Protein AF-A0A7C3XPQ5-F1 (afdb_monomer_lite)

Foldseek 3Di:
DQDLLVLLLVLLVVVLVLLLVVLVVDVVSQAEAEEEEFFDPSRLSNLLSNLVVQLDDDPSHHQEYEYAFFFADADPVCCSRGSVNSCVSVPPDPSGPHHYHYQYQPDYFKDFPVRVVVQCPDPSNVVSLVVVVRHQEYEKEKAFLPDPPQRLNVRCVVVVQVVQNVQLVVVQFGMDISSFTFHQAGTDDDRGRMGGDGSDDLVCQLVVVVVPHAYEYRAHAPNPPSHASQSVVNSQVRYPGHNHDHYRYDPVSVCCNVQPPVNDDPPPDPDPPDDDDDDDDDDDDDDDDDDDDDDDDDDDDDDDDDDDDDDDDDDDDDDDDDDDDDDDDDDDDDDDDDDDDDDDD

Sequence (345 aa):
TSSFDDVAARGADVLVRLVQRRVREQAKYREAVHIGFAGGHAMRKLAREFAQRLRTPLPDMPQKLVFHAMVAGFNVLEPGTNPNAFFVYFEDDPAMHVETSFVCLLAPPMVTAEALKELEEQEAIRDAFVLARDLDIIVTSAGEWSDEHNTLRQYMTLS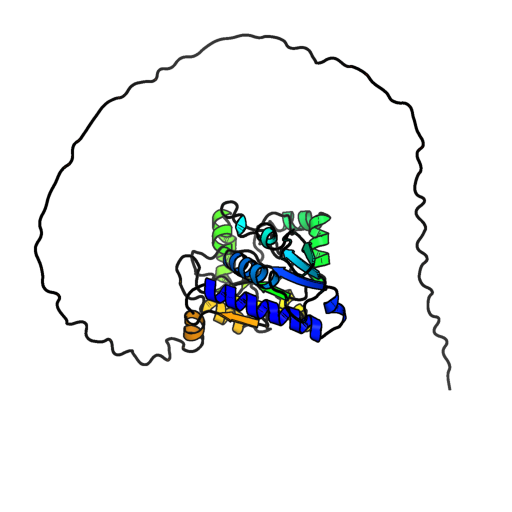RAEDDIAALDARNTVADMLWQPLGNTGPVEVETGTRALTLLKLREIPQRIREGVRVLMCLGPCLKCHRSKEAALRALLGQTEPIITDLVTDSVTARRYLYPLEHRPAAVMPDQTAAAPATVASSILTRPAAALGAAGAPDRAHGATSADAPPPQASGAQPAPGETVSPKKKPRQAPPRRSRKGGGG

Radius of gyration: 29.61 Å; chains: 1; bounding box: 60×87×97 Å

Structure (mmCIF, N/CA/C/O backbone):
data_AF-A0A7C3XPQ5-F1
#
_entry.id   AF-A0A7C3XPQ5-F1
#
loop_
_atom_site.group_PDB
_atom_site.id
_atom_site.type_symbol
_atom_site.label_atom_id
_atom_site.label_alt_id
_atom_site.label_comp_id
_atom_site.label_asym_id
_atom_site.label_entity_id
_atom_site.label_seq_id
_atom_site.pdbx_PDB_ins_code
_atom_site.Cartn_x
_atom_site.Cartn_y
_atom_site.Cartn_z
_atom_site.occupancy
_atom_site.B_iso_or_equiv
_atom_site.auth_seq_id
_atom_site.auth_comp_id
_atom_site.auth_asym_id
_atom_site.auth_atom_id
_atom_site.pdbx_PDB_model_num
ATOM 1 N N . THR A 1 1 ? -18.051 -11.817 -8.000 1.00 55.72 1 THR A N 1
ATOM 2 C CA . THR A 1 1 ? -17.663 -10.400 -8.098 1.00 55.72 1 THR A CA 1
ATOM 3 C C . THR A 1 1 ? -16.607 -10.279 -9.180 1.00 55.72 1 THR A C 1
ATOM 5 O O . THR A 1 1 ? -15.667 -11.077 -9.194 1.00 55.72 1 THR A O 1
ATOM 8 N N . SER A 1 2 ? -16.812 -9.388 -10.149 1.00 66.12 2 SER A N 1
ATOM 9 C CA . SER A 1 2 ? -15.905 -9.182 -11.298 1.00 66.12 2 SER A CA 1
ATOM 10 C C . SER A 1 2 ? -15.509 -7.716 -11.487 1.00 66.12 2 SER A C 1
ATOM 12 O O . SER A 1 2 ? -14.747 -7.407 -12.397 1.00 66.12 2 SER A O 1
ATOM 14 N N . SER A 1 3 ? -16.009 -6.813 -10.638 1.00 87.75 3 SER A N 1
ATOM 15 C CA . SER A 1 3 ? -15.605 -5.411 -10.620 1.00 87.75 3 SER A CA 1
ATOM 16 C C . SER A 1 3 ? -14.587 -5.174 -9.506 1.00 87.75 3 SER A C 1
ATOM 18 O O . SER A 1 3 ? -14.561 -5.876 -8.491 1.00 87.75 3 SER A O 1
ATOM 20 N N . PHE A 1 4 ? -13.747 -4.155 -9.673 1.00 90.00 4 PHE A N 1
ATOM 21 C CA . PHE A 1 4 ? -12.888 -3.718 -8.578 1.00 90.00 4 PHE A CA 1
ATOM 22 C C . PHE A 1 4 ? -13.697 -3.048 -7.456 1.00 90.00 4 PHE A C 1
ATOM 24 O O . PHE A 1 4 ? -13.268 -3.082 -6.311 1.00 90.00 4 PHE A O 1
ATOM 31 N N . ASP A 1 5 ? -14.862 -2.462 -7.746 1.00 94.12 5 ASP A N 1
ATOM 32 C CA . ASP A 1 5 ? -15.705 -1.850 -6.711 1.00 94.12 5 ASP A CA 1
ATOM 33 C C . ASP A 1 5 ? -16.149 -2.889 -5.671 1.00 94.12 5 ASP A C 1
ATOM 35 O O . ASP A 1 5 ? -16.070 -2.629 -4.472 1.00 94.12 5 ASP A O 1
ATOM 39 N N . ASP A 1 6 ? -16.461 -4.114 -6.106 1.00 94.94 6 ASP A N 1
ATOM 40 C CA . ASP A 1 6 ? -16.723 -5.229 -5.193 1.00 94.94 6 ASP A CA 1
ATOM 41 C C . ASP A 1 6 ? -15.490 -5.570 -4.338 1.00 94.94 6 ASP A C 1
ATOM 43 O O . ASP A 1 6 ? -15.603 -5.817 -3.136 1.00 94.94 6 ASP A O 1
ATOM 47 N N . VAL A 1 7 ? -14.300 -5.600 -4.952 1.00 97.56 7 VAL A N 1
ATOM 48 C CA . VAL A 1 7 ? -13.032 -5.872 -4.253 1.00 97.56 7 VAL A CA 1
ATOM 49 C C . VAL A 1 7 ? -12.739 -4.777 -3.229 1.00 97.56 7 VAL A C 1
ATOM 51 O O . VAL A 1 7 ? -12.347 -5.093 -2.111 1.00 97.56 7 VAL A O 1
ATOM 54 N N . ALA A 1 8 ? -12.974 -3.510 -3.569 1.00 98.19 8 ALA A N 1
ATOM 55 C CA . ALA A 1 8 ? -12.806 -2.373 -2.673 1.00 98.19 8 ALA A CA 1
ATOM 56 C C . ALA A 1 8 ? -13.773 -2.440 -1.484 1.00 98.19 8 ALA A C 1
ATOM 58 O O . ALA A 1 8 ? -13.337 -2.315 -0.341 1.00 98.19 8 ALA A O 1
ATOM 59 N N . ALA A 1 9 ? -15.057 -2.710 -1.735 1.00 98.31 9 ALA A N 1
ATOM 60 C CA . ALA A 1 9 ? -16.067 -2.854 -0.692 1.00 98.31 9 ALA A CA 1
ATOM 61 C C . ALA A 1 9 ? -15.728 -4.008 0.269 1.00 98.31 9 ALA A C 1
ATOM 63 O O . ALA A 1 9 ? -15.757 -3.841 1.488 1.00 98.31 9 ALA A O 1
ATOM 64 N N . ARG A 1 10 ? -15.329 -5.171 -0.265 1.00 98.44 10 ARG A N 1
ATOM 65 C CA . ARG A 1 10 ? -14.895 -6.317 0.554 1.00 98.44 10 ARG A CA 1
ATOM 66 C C . ARG A 1 10 ? -13.568 -6.072 1.265 1.00 98.44 10 ARG A C 1
ATOM 68 O O . ARG A 1 10 ? -13.408 -6.513 2.401 1.00 98.44 10 ARG A O 1
ATOM 75 N N . GLY A 1 11 ? -12.643 -5.356 0.632 1.00 98.69 11 GLY A N 1
ATOM 76 C CA . GLY A 1 11 ? -11.393 -4.899 1.235 1.00 98.69 11 GLY A CA 1
ATOM 77 C C . GLY A 1 11 ? -11.646 -4.007 2.443 1.00 98.69 11 GLY A C 1
ATOM 78 O O . GLY A 1 11 ? -11.063 -4.230 3.499 1.00 98.69 11 GLY A O 1
ATOM 79 N N . ALA A 1 12 ? -12.586 -3.069 2.330 1.00 98.75 12 ALA A N 1
ATOM 80 C CA . ALA A 1 12 ? -13.003 -2.222 3.437 1.00 98.75 12 ALA A CA 1
ATOM 81 C C . ALA A 1 12 ? -13.654 -3.027 4.580 1.00 98.75 12 ALA A C 1
ATOM 83 O O . ALA A 1 12 ? -13.329 -2.793 5.743 1.00 98.75 12 ALA A O 1
ATOM 84 N N . ASP A 1 13 ? -14.493 -4.026 4.274 1.00 98.69 13 ASP A N 1
ATOM 85 C CA . ASP A 1 13 ? -15.057 -4.929 5.294 1.00 98.69 13 ASP A CA 1
ATOM 86 C C . ASP A 1 13 ? -13.957 -5.722 6.029 1.00 98.69 13 ASP A C 1
ATOM 88 O O . ASP A 1 13 ? -14.017 -5.912 7.245 1.00 98.69 13 ASP A O 1
ATOM 92 N N . VAL A 1 14 ? -12.948 -6.216 5.298 1.00 98.81 14 VAL A N 1
ATOM 93 C CA . VAL A 1 14 ? -11.788 -6.899 5.894 1.00 98.81 14 VAL A CA 1
ATOM 94 C C . VAL A 1 14 ? -10.987 -5.932 6.758 1.00 98.81 14 VAL A C 1
ATOM 96 O O . VAL A 1 14 ? -10.626 -6.295 7.873 1.00 98.81 14 VAL A O 1
ATOM 99 N N . LEU A 1 15 ? -10.752 -4.706 6.290 1.00 98.88 15 LEU A N 1
ATOM 100 C CA . LEU A 1 15 ? -9.998 -3.700 7.032 1.00 98.88 15 LEU A CA 1
ATOM 101 C C . LEU A 1 15 ? -10.671 -3.348 8.364 1.00 98.88 15 LEU A C 1
ATOM 103 O O . LEU A 1 15 ? -9.995 -3.356 9.390 1.00 98.88 15 LEU A O 1
ATOM 107 N N . VAL A 1 16 ? -11.997 -3.154 8.382 1.00 98.75 16 VAL A N 1
ATOM 108 C CA . VAL A 1 16 ? -12.768 -2.989 9.631 1.00 98.75 16 VAL A CA 1
ATOM 109 C C . VAL A 1 16 ? -12.506 -4.159 10.581 1.00 98.75 16 VAL A C 1
ATOM 111 O O . VAL A 1 16 ? -12.152 -3.952 11.741 1.00 98.75 16 VAL A O 1
ATOM 114 N N . ARG A 1 17 ? -12.604 -5.402 10.091 1.00 98.62 17 ARG A N 1
ATOM 115 C CA . ARG A 1 17 ? -12.362 -6.587 10.928 1.00 98.62 17 ARG A CA 1
ATOM 116 C C . ARG A 1 17 ? -10.931 -6.659 11.452 1.00 98.62 17 ARG A C 1
ATOM 118 O O . ARG A 1 17 ? -10.743 -7.099 12.584 1.00 98.62 17 ARG A O 1
ATOM 125 N N . LEU A 1 18 ? -9.936 -6.258 10.660 1.00 98.69 18 LEU A N 1
ATOM 126 C CA . LEU A 1 18 ? -8.537 -6.225 11.091 1.00 98.69 18 LEU A CA 1
ATOM 127 C C . LEU A 1 18 ? -8.326 -5.193 12.200 1.00 98.69 18 LEU A C 1
ATOM 129 O O . LEU A 1 18 ? -7.715 -5.529 13.211 1.00 98.69 18 LEU A O 1
ATOM 133 N N . VAL A 1 19 ? -8.887 -3.989 12.059 1.00 98.62 19 VAL A N 1
ATOM 134 C CA . VAL A 1 19 ? -8.848 -2.949 13.101 1.00 98.62 19 VAL A CA 1
ATOM 135 C C . VAL A 1 19 ? -9.485 -3.459 14.393 1.00 98.62 19 VAL A C 1
ATOM 137 O O . VAL A 1 19 ? -8.837 -3.478 15.437 1.00 98.62 19 VAL A O 1
ATOM 140 N N . GLN A 1 20 ? -10.710 -3.978 14.320 1.00 98.38 20 GLN A N 1
ATOM 141 C CA . GLN A 1 20 ? -11.413 -4.511 15.490 1.00 98.38 20 GLN A CA 1
ATOM 142 C C . GLN A 1 20 ? -10.664 -5.678 16.141 1.00 98.38 20 GLN A C 1
ATOM 144 O O . GLN A 1 20 ? -10.626 -5.826 17.362 1.00 98.38 20 GLN A O 1
ATOM 149 N N . ARG A 1 21 ? -10.041 -6.531 15.322 1.00 97.62 21 ARG A N 1
ATOM 150 C CA . ARG A 1 21 ? -9.209 -7.629 15.811 1.00 97.62 21 ARG A CA 1
ATOM 151 C C . ARG A 1 21 ? -8.019 -7.103 16.614 1.00 97.62 21 ARG A C 1
ATOM 153 O O . ARG A 1 21 ? -7.772 -7.648 17.683 1.00 97.62 21 ARG A O 1
ATOM 160 N N . ARG A 1 22 ? -7.346 -6.034 16.172 1.00 97.19 22 ARG A N 1
ATOM 161 C CA . ARG A 1 22 ? -6.263 -5.404 16.950 1.00 97.19 22 ARG A CA 1
ATOM 162 C C . ARG A 1 22 ? -6.740 -4.931 18.312 1.00 97.19 22 ARG A C 1
ATOM 164 O O . ARG A 1 22 ? -6.149 -5.306 19.320 1.00 97.19 22 ARG A O 1
ATOM 171 N N . VAL A 1 23 ? -7.844 -4.190 18.343 1.00 97.38 23 VAL A N 1
ATOM 172 C CA . VAL A 1 23 ? -8.446 -3.665 19.579 1.00 97.38 23 VAL A CA 1
ATOM 173 C C . VAL A 1 23 ? -8.757 -4.782 20.583 1.00 97.38 23 VAL A C 1
ATOM 175 O O . VAL A 1 23 ? -8.559 -4.611 21.788 1.00 97.38 23 VAL A O 1
ATOM 178 N N . ARG A 1 24 ? -9.209 -5.945 20.096 1.00 96.62 24 ARG A N 1
ATOM 179 C CA . ARG A 1 24 ? -9.471 -7.128 20.932 1.00 96.62 24 ARG A CA 1
ATOM 180 C C . ARG A 1 24 ? -8.207 -7.869 21.371 1.00 96.62 24 ARG A C 1
ATOM 182 O O . ARG A 1 24 ? -8.205 -8.443 22.454 1.00 96.62 24 ARG A O 1
ATOM 189 N N . GLU A 1 25 ? -7.158 -7.884 20.552 1.00 94.50 25 GLU A N 1
ATOM 190 C CA . GLU A 1 25 ? -5.915 -8.613 20.834 1.00 94.50 25 GLU A CA 1
ATOM 191 C C . GLU A 1 25 ? -5.053 -7.929 21.902 1.00 94.50 25 GLU A C 1
ATOM 193 O O . GLU A 1 25 ? -4.458 -8.619 22.730 1.00 94.50 25 GLU A O 1
ATOM 198 N N . GLN A 1 26 ? -4.946 -6.595 21.894 1.00 93.06 26 GLN A N 1
ATOM 199 C CA . GLN A 1 26 ? -4.093 -5.870 22.845 1.00 93.06 26 GLN A CA 1
ATOM 200 C C . GLN A 1 26 ? -4.718 -4.543 23.277 1.00 93.06 26 GLN A C 1
ATOM 202 O O . GLN A 1 26 ? -5.170 -3.755 22.451 1.00 93.06 26 GLN A O 1
ATOM 207 N N . ALA A 1 27 ? -4.655 -4.247 24.579 1.00 91.31 27 ALA A N 1
ATOM 208 C CA . ALA A 1 27 ? -5.237 -3.033 25.154 1.00 91.31 27 ALA A CA 1
ATOM 209 C C . ALA A 1 27 ? -4.675 -1.735 24.549 1.00 91.31 27 ALA A C 1
ATOM 211 O O . ALA A 1 27 ? -5.433 -0.783 24.389 1.00 91.31 27 ALA A O 1
ATOM 212 N N . LYS A 1 28 ? -3.390 -1.716 24.153 1.00 93.94 28 LYS A N 1
ATOM 213 C CA . LYS A 1 28 ? -2.749 -0.549 23.516 1.00 93.94 28 LYS A CA 1
ATOM 214 C C . LYS A 1 28 ? -3.491 -0.080 22.258 1.00 93.94 28 LYS A C 1
ATOM 216 O O . LYS A 1 28 ? -3.539 1.108 21.974 1.00 93.94 28 LYS A O 1
ATOM 221 N N . TYR A 1 29 ? -4.133 -1.006 21.544 1.00 95.75 29 TYR A N 1
ATOM 222 C CA . TYR A 1 29 ? -4.863 -0.706 20.317 1.00 95.75 29 TYR A CA 1
ATOM 223 C C . TYR A 1 29 ? -6.220 -0.056 20.551 1.00 95.75 29 TYR A C 1
ATOM 225 O O . TYR A 1 29 ? -6.833 0.395 19.597 1.00 95.75 29 TYR A O 1
ATOM 233 N N . ARG A 1 30 ? -6.701 0.030 21.797 1.00 95.06 30 ARG A N 1
ATOM 234 C CA . ARG A 1 30 ? -7.899 0.821 22.119 1.00 95.06 30 ARG A CA 1
ATOM 235 C C . ARG A 1 30 ? -7.648 2.319 21.973 1.00 95.06 30 ARG A C 1
ATOM 237 O O . ARG A 1 30 ? -8.592 3.050 21.698 1.00 95.06 30 ARG A O 1
ATOM 244 N N . GLU A 1 31 ? -6.408 2.763 22.161 1.00 97.38 31 GLU A N 1
ATOM 245 C CA . GLU A 1 31 ? -6.037 4.173 22.030 1.00 97.38 31 GLU A CA 1
ATOM 246 C C . GLU A 1 31 ? -5.882 4.547 20.556 1.00 97.38 31 GLU A C 1
ATOM 248 O O . GLU A 1 31 ? -6.608 5.404 20.059 1.00 97.38 31 GLU A O 1
ATOM 253 N N . ALA A 1 32 ? -4.993 3.860 19.836 1.00 98.19 32 ALA A N 1
ATOM 254 C CA . ALA A 1 32 ? -4.740 4.137 18.430 1.00 98.19 32 ALA A CA 1
ATOM 255 C C . ALA A 1 32 ? -4.419 2.870 17.630 1.00 98.19 32 ALA A C 1
ATOM 257 O O . ALA A 1 32 ? -3.791 1.940 18.138 1.00 98.19 32 ALA A O 1
ATOM 258 N N . VAL A 1 33 ? -4.819 2.865 16.356 1.00 98.69 33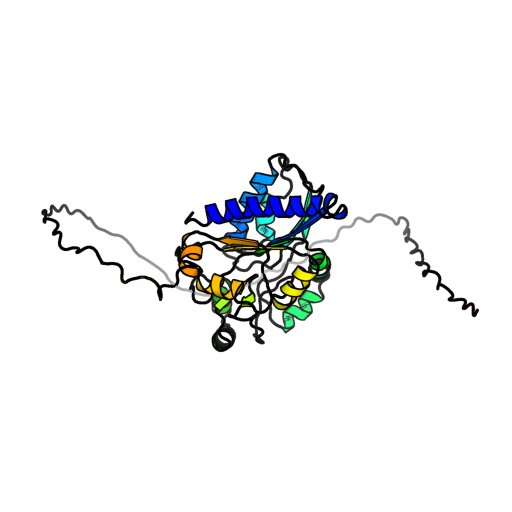 VAL A N 1
ATOM 259 C CA . VAL A 1 33 ? -4.364 1.894 15.348 1.00 98.69 33 VAL A CA 1
ATOM 260 C C . VAL A 1 33 ? -3.783 2.649 14.156 1.00 98.69 33 VAL A C 1
ATOM 262 O O . VAL A 1 33 ? -4.420 3.555 13.613 1.00 98.69 33 VAL A O 1
ATOM 265 N N . HIS A 1 34 ? -2.579 2.260 13.737 1.00 98.75 34 HIS A N 1
ATOM 266 C CA . HIS A 1 34 ? -1.843 2.911 12.654 1.00 98.75 34 HIS A CA 1
ATOM 267 C C . HIS A 1 34 ? -2.000 2.127 11.344 1.00 98.75 34 HIS A C 1
ATOM 269 O O . HIS A 1 34 ? -1.643 0.947 11.259 1.00 98.75 34 HIS A O 1
ATOM 275 N N . ILE A 1 35 ? -2.525 2.782 10.306 1.00 98.81 35 ILE A N 1
ATOM 276 C CA . ILE A 1 35 ? -2.858 2.173 9.015 1.00 98.81 35 ILE A CA 1
ATOM 277 C C . ILE A 1 35 ? -2.087 2.866 7.891 1.00 98.81 35 ILE A C 1
ATOM 279 O O . ILE A 1 35 ? -2.311 4.037 7.597 1.00 98.81 35 ILE A O 1
ATOM 283 N N . GLY A 1 36 ? -1.216 2.127 7.215 1.00 98.69 36 GLY A N 1
ATOM 284 C CA . GLY A 1 36 ? -0.494 2.594 6.038 1.00 98.69 36 GLY A CA 1
ATOM 285 C C . GLY A 1 36 ? -1.260 2.307 4.757 1.00 98.69 36 GLY A C 1
ATOM 286 O O . GLY A 1 36 ? -1.600 1.157 4.498 1.00 98.69 36 GLY A O 1
ATOM 287 N N . PHE A 1 37 ? -1.490 3.323 3.929 1.00 98.50 37 PHE A N 1
ATOM 288 C CA . PHE A 1 37 ? -2.102 3.181 2.609 1.00 98.50 37 PHE A CA 1
ATOM 289 C C . PHE A 1 37 ? -1.083 3.370 1.490 1.00 98.50 37 PHE A C 1
ATOM 291 O O . PHE A 1 37 ? -0.402 4.394 1.407 1.00 98.50 37 PHE A O 1
ATOM 298 N N . ALA A 1 38 ? -1.027 2.395 0.584 1.00 97.00 38 ALA A N 1
ATOM 299 C CA . ALA A 1 38 ? -0.379 2.563 -0.710 1.00 97.00 38 ALA A CA 1
ATOM 300 C C . ALA A 1 38 ? -1.158 3.544 -1.605 1.00 97.00 38 ALA A C 1
ATOM 302 O O . ALA A 1 38 ? -2.331 3.830 -1.371 1.00 97.00 38 ALA A O 1
ATOM 303 N N . GLY A 1 39 ? -0.516 4.030 -2.667 1.00 94.56 39 GLY A N 1
ATOM 304 C CA . GLY A 1 39 ? -1.163 4.848 -3.697 1.00 94.56 39 GLY A CA 1
ATOM 305 C C . GLY A 1 39 ? -1.885 4.021 -4.764 1.00 94.56 39 GLY A C 1
ATOM 306 O O . GLY A 1 39 ? -1.765 2.798 -4.822 1.00 94.56 39 GLY A O 1
ATOM 307 N N . GLY A 1 40 ? -2.598 4.710 -5.652 1.00 93.62 40 GLY A N 1
ATOM 308 C CA . GLY A 1 40 ? -3.247 4.137 -6.832 1.00 93.62 40 GLY A CA 1
ATOM 309 C C . GLY A 1 40 ? -4.776 4.161 -6.782 1.00 93.62 40 GLY A C 1
ATOM 310 O O . GLY A 1 40 ? -5.405 4.313 -5.733 1.00 93.62 40 GLY A O 1
ATOM 311 N N . HIS A 1 41 ? -5.398 3.975 -7.949 1.00 94.12 41 HIS A N 1
ATOM 312 C CA . HIS A 1 41 ? -6.861 3.977 -8.109 1.00 94.12 41 HIS A CA 1
ATOM 313 C C . HIS A 1 41 ? -7.563 2.922 -7.247 1.00 94.12 41 HIS A C 1
ATOM 315 O O . HIS A 1 41 ? -8.646 3.163 -6.712 1.00 94.12 41 HIS A O 1
ATOM 321 N N . ALA A 1 42 ? -6.921 1.763 -7.098 1.00 95.31 42 ALA A N 1
ATOM 322 C CA . ALA A 1 42 ? -7.374 0.666 -6.257 1.00 95.31 42 ALA A CA 1
ATOM 323 C C . ALA A 1 42 ? -7.514 1.095 -4.787 1.00 95.31 42 ALA A C 1
ATOM 325 O O . ALA A 1 42 ? -8.571 0.932 -4.174 1.00 95.31 42 ALA A O 1
ATOM 326 N N . MET A 1 43 ? -6.459 1.705 -4.249 1.00 96.81 43 MET A N 1
ATOM 327 C CA . MET A 1 43 ? -6.408 2.163 -2.863 1.00 96.81 43 MET A CA 1
ATOM 328 C C . MET A 1 43 ? -7.351 3.328 -2.611 1.00 96.81 43 MET A C 1
ATOM 330 O O . MET A 1 43 ? -8.055 3.314 -1.607 1.00 96.81 43 MET A O 1
ATOM 334 N N . ARG A 1 44 ? -7.480 4.261 -3.561 1.00 96.75 44 ARG A N 1
ATOM 335 C CA . ARG A 1 44 ? -8.472 5.343 -3.478 1.00 96.75 44 ARG A CA 1
ATOM 336 C C . ARG A 1 44 ? -9.899 4.810 -3.338 1.00 96.75 44 ARG A C 1
ATOM 338 O O . ARG A 1 44 ? -10.659 5.293 -2.501 1.00 96.75 44 ARG A O 1
ATOM 345 N N . LYS A 1 45 ? -10.283 3.824 -4.162 1.00 97.62 45 LYS A N 1
ATOM 346 C CA . LYS A 1 45 ? -11.617 3.202 -4.092 1.00 97.62 45 LYS A CA 1
ATOM 347 C C . LYS A 1 45 ? -11.832 2.517 -2.740 1.00 97.62 45 LYS A C 1
ATOM 349 O O . LYS A 1 45 ? -12.871 2.738 -2.129 1.00 97.62 45 LYS A O 1
ATOM 354 N N . LEU A 1 46 ? -10.850 1.754 -2.255 1.00 98.44 46 LEU A N 1
ATOM 355 C CA . LEU A 1 46 ? -10.933 1.095 -0.948 1.00 98.44 46 LEU A CA 1
ATOM 356 C C . LEU A 1 46 ? -11.025 2.104 0.201 1.00 98.44 46 LEU A C 1
ATOM 358 O O . LEU A 1 46 ? -11.882 1.949 1.063 1.00 98.44 46 LEU A O 1
ATOM 362 N N . ALA A 1 47 ? -10.193 3.148 0.202 1.00 98.44 47 ALA A N 1
ATOM 363 C CA . ALA A 1 47 ? -10.210 4.194 1.223 1.00 98.44 47 ALA A CA 1
ATOM 364 C C . ALA A 1 47 ? -11.584 4.872 1.308 1.00 98.44 47 ALA A C 1
ATOM 366 O O . ALA A 1 47 ? -12.116 5.051 2.400 1.00 98.44 47 ALA A O 1
ATOM 367 N N . ARG A 1 48 ? -12.208 5.159 0.159 1.00 98.19 48 ARG A N 1
ATOM 368 C CA . ARG A 1 48 ? -13.569 5.707 0.099 1.00 98.19 48 ARG A CA 1
ATOM 369 C C . ARG A 1 48 ? -14.609 4.763 0.707 1.00 98.19 48 ARG A C 1
ATOM 371 O O . ARG A 1 48 ? -15.449 5.204 1.485 1.00 98.19 48 ARG A O 1
ATOM 378 N N . GLU A 1 49 ? -14.556 3.478 0.360 1.00 98.56 49 GLU A N 1
ATOM 379 C CA . GLU A 1 49 ? -15.448 2.457 0.928 1.00 98.56 49 GLU A CA 1
ATOM 380 C C . GLU A 1 49 ? -15.241 2.306 2.442 1.00 98.56 49 GLU A C 1
ATOM 382 O O . GLU A 1 49 ? -16.204 2.173 3.199 1.00 98.56 49 GLU A O 1
ATOM 387 N N . PHE A 1 50 ? -13.991 2.365 2.901 1.00 98.69 50 PHE A N 1
ATOM 388 C CA . PHE A 1 50 ? -13.654 2.297 4.316 1.00 98.69 50 PHE A CA 1
ATOM 389 C C . PHE A 1 50 ? -14.179 3.514 5.081 1.00 98.69 50 PHE A C 1
ATOM 391 O O . PHE A 1 50 ? -14.865 3.336 6.084 1.00 98.69 50 PHE A O 1
ATOM 398 N N . ALA A 1 51 ? -13.978 4.727 4.560 1.00 98.31 51 ALA A N 1
ATOM 399 C CA . ALA A 1 51 ? -14.537 5.951 5.130 1.00 98.31 51 ALA A CA 1
ATOM 400 C C . ALA A 1 51 ? -16.065 5.874 5.283 1.00 98.31 51 ALA A C 1
ATOM 402 O O . ALA A 1 51 ? -16.599 6.227 6.329 1.00 98.31 51 ALA A O 1
ATOM 403 N N . GLN A 1 52 ? -16.781 5.337 4.286 1.00 97.81 52 GLN A N 1
ATOM 404 C CA . GLN A 1 52 ? -18.234 5.141 4.386 1.00 97.81 52 GLN A CA 1
ATOM 405 C C . GLN A 1 52 ? -18.637 4.231 5.553 1.00 97.81 52 GLN A C 1
ATOM 407 O O . GLN A 1 52 ? -19.638 4.502 6.211 1.00 97.81 52 GLN A O 1
ATOM 412 N N . ARG A 1 53 ? -17.862 3.179 5.842 1.00 97.81 53 ARG A N 1
ATOM 413 C CA . ARG A 1 53 ? -18.135 2.274 6.972 1.00 97.81 53 ARG A CA 1
ATOM 414 C C . ARG A 1 53 ? -17.866 2.942 8.317 1.00 97.81 53 ARG A C 1
ATOM 416 O O . ARG A 1 53 ? -18.624 2.712 9.251 1.00 97.81 53 ARG A O 1
ATOM 423 N N . LEU A 1 54 ? -16.849 3.802 8.399 1.00 97.56 54 LEU A N 1
ATOM 424 C CA . LEU A 1 54 ? -16.517 4.560 9.614 1.00 97.56 54 LEU A CA 1
ATOM 425 C C . LEU A 1 54 ? -17.570 5.617 9.997 1.00 97.56 54 LEU A C 1
ATOM 427 O O . LEU A 1 54 ? -17.603 6.047 11.149 1.00 97.56 54 LEU A O 1
ATOM 431 N N . ARG A 1 55 ? -18.450 6.006 9.063 1.00 97.00 55 ARG A N 1
ATOM 432 C CA . ARG A 1 55 ? -19.603 6.890 9.333 1.00 97.00 55 ARG A CA 1
ATOM 433 C C . ARG A 1 55 ? -20.766 6.203 10.043 1.00 97.00 55 ARG A C 1
ATOM 435 O O . ARG A 1 55 ? -21.749 6.843 10.389 1.00 97.00 55 ARG A O 1
ATOM 442 N N . THR A 1 56 ? -20.705 4.884 10.191 1.00 95.56 56 THR A N 1
ATOM 443 C CA . THR A 1 56 ? -21.680 4.125 10.975 1.00 95.56 56 THR A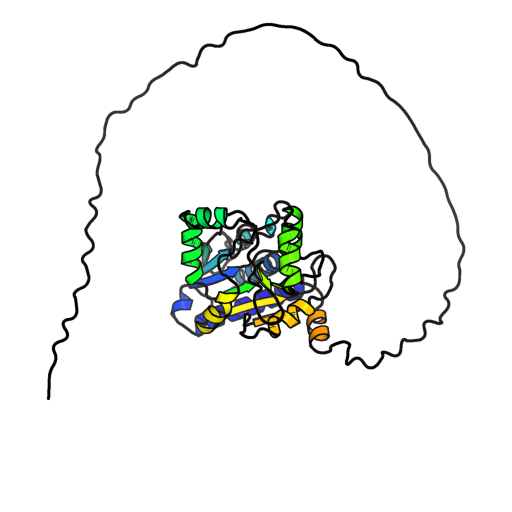 CA 1
ATOM 444 C C . THR A 1 56 ? -21.022 3.724 12.293 1.00 95.56 56 THR A C 1
ATOM 446 O O . THR A 1 56 ? -19.846 3.357 12.276 1.00 95.56 56 THR A O 1
ATOM 449 N N . PRO A 1 57 ? -21.729 3.753 13.436 1.00 94.94 57 PRO A N 1
ATOM 450 C CA . PRO A 1 57 ? -21.183 3.239 14.684 1.00 94.94 57 PRO A CA 1
ATOM 451 C C . PRO A 1 57 ? -20.779 1.768 14.535 1.00 94.94 57 PRO A C 1
ATOM 453 O O . PRO A 1 57 ? -21.603 0.914 14.203 1.00 94.94 57 PRO A O 1
ATOM 456 N N . LEU A 1 58 ? -19.504 1.473 14.784 1.00 96.06 58 LEU A N 1
ATOM 457 C CA . LEU A 1 58 ? -18.940 0.127 14.720 1.00 96.06 58 LEU A CA 1
ATOM 458 C C . LEU A 1 58 ? -18.455 -0.291 16.116 1.00 96.06 58 LEU A C 1
ATOM 460 O O . LEU A 1 58 ? -17.841 0.519 16.813 1.00 96.06 58 LEU A O 1
ATOM 464 N N . PRO A 1 59 ? -18.694 -1.544 16.541 1.00 96.38 59 PRO A N 1
ATOM 465 C CA . PRO A 1 59 ? -18.164 -2.042 17.805 1.00 96.38 59 PRO A CA 1
ATOM 466 C C . PRO A 1 59 ? -16.642 -2.203 17.729 1.00 96.38 59 PRO A C 1
ATOM 468 O O . PRO A 1 59 ? -16.081 -2.330 16.640 1.00 96.38 59 PRO A O 1
ATOM 471 N N . ASP A 1 60 ? -15.990 -2.268 18.892 1.00 95.94 60 ASP A N 1
ATOM 472 C CA . ASP A 1 60 ? -14.557 -2.563 19.035 1.00 95.94 60 ASP A CA 1
ATOM 473 C C . ASP A 1 60 ? -13.636 -1.681 18.173 1.00 95.94 60 ASP A C 1
ATOM 475 O O . ASP A 1 60 ? -12.625 -2.153 17.653 1.00 95.94 60 ASP A O 1
ATOM 479 N N . MET A 1 61 ? -13.984 -0.406 17.995 1.00 97.88 61 MET A N 1
ATOM 480 C CA . MET A 1 61 ? -13.129 0.562 17.307 1.00 97.88 61 MET A CA 1
ATOM 481 C C . MET A 1 61 ? -12.166 1.245 18.290 1.00 97.88 61 MET A C 1
ATOM 483 O O . MET A 1 61 ? -12.510 1.413 19.463 1.00 97.88 61 MET A O 1
ATOM 487 N N . PRO A 1 62 ? -10.958 1.631 17.841 1.00 97.88 62 PRO A N 1
ATOM 488 C CA . PRO A 1 62 ? -10.058 2.450 18.643 1.00 97.88 62 PRO A CA 1
ATOM 489 C C . PRO A 1 62 ? -10.635 3.854 18.838 1.00 97.88 62 PRO A C 1
ATOM 491 O O . PRO A 1 62 ? -11.521 4.274 18.097 1.00 97.88 62 PRO A O 1
ATOM 494 N N . GLN A 1 63 ? -10.085 4.606 19.791 1.00 97.12 63 GLN A N 1
ATOM 495 C CA . GLN A 1 63 ? -10.370 6.039 19.910 1.00 97.12 63 GLN A CA 1
ATOM 496 C C . GLN A 1 63 ? -9.853 6.805 18.686 1.00 97.12 63 GLN A C 1
ATOM 498 O O . GLN A 1 63 ? -10.521 7.728 18.222 1.00 97.12 63 GLN A O 1
ATOM 503 N N . LYS A 1 64 ? -8.700 6.384 18.144 1.00 98.19 64 LYS A N 1
ATOM 504 C CA . LYS A 1 64 ? -8.019 7.037 17.025 1.00 98.19 64 LYS A CA 1
ATOM 505 C C . LYS A 1 64 ? -7.574 6.072 15.926 1.00 98.19 64 LYS A C 1
ATOM 507 O O . LYS A 1 64 ? -7.023 5.003 16.193 1.00 98.19 64 LYS A O 1
ATOM 512 N N . LEU A 1 65 ? -7.730 6.492 14.675 1.00 98.56 65 LEU A N 1
ATOM 513 C CA . LEU A 1 65 ? -7.065 5.911 13.511 1.00 98.56 65 LEU A CA 1
ATOM 514 C C . LEU A 1 65 ? -6.011 6.882 12.982 1.00 98.56 65 LEU A C 1
ATOM 516 O O . LEU A 1 65 ? -6.311 8.037 12.690 1.00 98.56 65 LEU A O 1
ATOM 520 N N . VAL A 1 66 ? -4.774 6.406 12.838 1.00 98.62 66 VAL A N 1
ATOM 521 C CA . VAL A 1 66 ? -3.678 7.193 12.259 1.00 98.62 66 VAL A CA 1
ATOM 522 C C . VAL A 1 66 ? -3.372 6.663 10.864 1.00 98.62 66 VAL A C 1
ATOM 524 O O . VAL A 1 66 ? -2.956 5.515 10.722 1.00 98.62 66 VAL A O 1
ATOM 527 N N . PHE A 1 67 ? -3.565 7.479 9.832 1.00 98.62 67 PHE A N 1
ATOM 528 C CA . PHE A 1 67 ? -3.369 7.095 8.436 1.00 98.62 67 PHE A CA 1
ATOM 529 C C . PHE A 1 67 ? -2.011 7.559 7.909 1.00 98.62 67 PHE A C 1
ATOM 531 O O . PHE A 1 67 ? -1.687 8.740 7.974 1.00 98.62 67 PHE A O 1
ATOM 538 N N . HIS A 1 68 ? -1.222 6.635 7.358 1.00 98.56 68 HIS A N 1
ATOM 539 C CA . HIS A 1 68 ? 0.123 6.904 6.843 1.00 98.56 68 HIS A CA 1
ATOM 540 C C . HIS A 1 68 ? 0.146 6.784 5.322 1.00 98.56 68 HIS A C 1
ATOM 542 O O . HIS A 1 68 ? -0.261 5.760 4.764 1.00 98.56 68 HIS A O 1
ATOM 548 N N . ALA A 1 69 ? 0.641 7.811 4.638 1.00 97.81 69 ALA A N 1
ATOM 549 C CA . ALA A 1 69 ? 0.869 7.772 3.200 1.00 97.81 69 ALA A CA 1
ATOM 550 C C . ALA A 1 69 ? 2.136 6.957 2.899 1.00 97.81 69 ALA A C 1
ATOM 552 O O . ALA A 1 69 ? 3.249 7.460 3.012 1.00 97.81 69 ALA A O 1
ATOM 553 N N . MET A 1 70 ? 1.982 5.691 2.501 1.00 97.56 70 MET A N 1
ATOM 554 C CA . MET A 1 70 ? 3.123 4.776 2.327 1.00 97.56 70 MET A CA 1
ATOM 555 C C . MET A 1 70 ? 4.004 5.109 1.127 1.00 97.56 70 MET A C 1
ATOM 557 O O . MET A 1 70 ? 5.132 4.625 1.055 1.00 97.56 70 MET A O 1
ATOM 561 N N . VAL A 1 71 ? 3.480 5.881 0.175 1.00 94.69 71 VAL A N 1
ATOM 562 C CA . VAL A 1 71 ? 4.165 6.261 -1.061 1.00 94.69 71 VAL A CA 1
ATOM 563 C C . VAL A 1 71 ? 3.908 7.730 -1.374 1.00 94.69 71 VAL A C 1
ATOM 565 O O . VAL A 1 71 ? 2.798 8.230 -1.164 1.00 94.69 71 VAL A O 1
ATOM 568 N N . ALA A 1 72 ? 4.913 8.400 -1.927 1.00 86.31 72 ALA A N 1
ATOM 569 C CA . ALA A 1 72 ? 4.735 9.693 -2.568 1.00 86.31 72 ALA A CA 1
ATOM 570 C C . ALA A 1 72 ? 3.990 9.476 -3.904 1.00 86.31 72 ALA A C 1
ATOM 572 O O . ALA A 1 72 ? 4.419 8.681 -4.731 1.00 86.31 72 ALA A O 1
ATOM 573 N N . GLY A 1 73 ? 2.810 10.074 -4.101 1.00 76.25 73 GLY A N 1
ATOM 574 C CA . GLY A 1 73 ? 1.957 9.788 -5.269 1.00 76.25 73 GLY A CA 1
ATOM 575 C C . GLY A 1 73 ? 2.549 10.223 -6.621 1.00 76.25 73 GLY A C 1
ATOM 576 O O . GLY A 1 73 ? 3.209 11.251 -6.700 1.00 76.25 73 GLY A O 1
ATOM 577 N N . PHE A 1 74 ? 2.270 9.458 -7.687 1.00 72.50 74 PHE A N 1
ATOM 578 C CA . PHE A 1 74 ? 3.023 9.480 -8.957 1.00 72.50 74 PHE A CA 1
ATOM 579 C C . PHE A 1 74 ? 2.445 10.354 -10.063 1.00 72.50 74 PHE A C 1
ATOM 581 O O . PHE A 1 74 ? 3.165 11.114 -10.705 1.00 72.50 74 PHE A O 1
ATOM 588 N N . ASN A 1 75 ? 1.151 10.230 -10.342 1.00 78.94 75 ASN A N 1
ATOM 589 C CA . ASN A 1 75 ? 0.583 10.822 -11.544 1.00 78.94 75 ASN A CA 1
ATOM 590 C C . ASN A 1 75 ? 0.085 12.246 -11.269 1.00 78.94 75 ASN A C 1
ATOM 592 O O . ASN A 1 75 ? -0.970 12.426 -10.662 1.00 78.94 75 ASN A O 1
ATOM 596 N N . VAL A 1 76 ? 0.811 13.250 -11.769 1.00 80.06 76 VAL A N 1
ATOM 597 C CA . VAL A 1 76 ? 0.418 14.668 -11.668 1.00 80.06 76 VAL A CA 1
ATOM 598 C C . VAL A 1 76 ? -0.912 14.971 -12.368 1.00 80.06 76 VAL A C 1
ATOM 600 O O . VAL A 1 76 ? -1.598 15.914 -11.986 1.00 80.06 76 VAL A O 1
ATOM 603 N N . LEU A 1 77 ? -1.309 14.154 -13.351 1.00 85.44 77 LEU A N 1
ATOM 604 C CA . LEU A 1 77 ? -2.603 14.256 -14.033 1.00 85.44 77 LEU A CA 1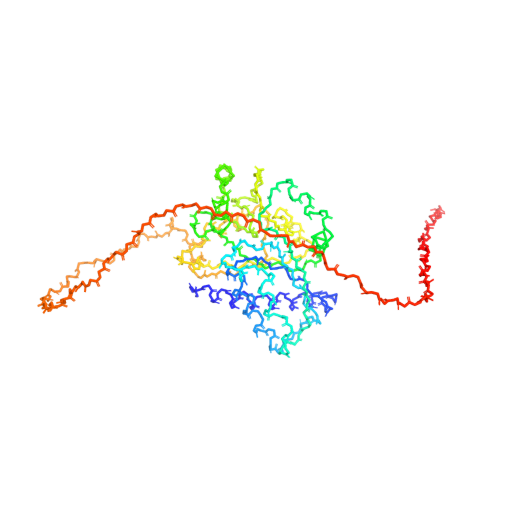
ATOM 605 C C . LEU A 1 77 ? -3.724 13.510 -13.292 1.00 85.44 77 LEU A C 1
ATOM 607 O O . LEU A 1 77 ? -4.900 13.742 -13.555 1.00 85.44 77 LEU A O 1
ATOM 611 N N . GLU A 1 78 ? -3.383 12.627 -12.351 1.00 86.19 78 GLU A N 1
ATOM 612 C CA . GLU A 1 78 ? -4.340 11.898 -11.513 1.00 86.19 78 GLU A CA 1
ATOM 613 C C . GLU A 1 78 ? -3.977 12.035 -10.021 1.00 86.19 78 GLU A C 1
ATOM 615 O O . GLU A 1 78 ? -3.770 11.025 -9.333 1.00 86.19 78 GLU A O 1
ATOM 620 N N . PRO A 1 79 ? -3.929 13.269 -9.478 1.00 88.56 79 PRO A N 1
ATOM 621 C CA . PRO A 1 79 ? -3.431 13.539 -8.126 1.00 88.56 79 PRO A CA 1
ATOM 622 C C . PRO A 1 79 ? -4.237 12.815 -7.044 1.00 88.56 79 PRO A C 1
ATOM 624 O O . PRO A 1 79 ? -3.699 12.453 -6.004 1.00 88.56 79 PRO A O 1
ATOM 627 N N . GLY A 1 80 ? -5.508 12.502 -7.316 1.00 91.19 80 GLY A N 1
ATOM 628 C CA . GLY A 1 80 ? -6.353 11.722 -6.413 1.00 91.19 80 GLY A CA 1
ATOM 629 C C . GLY A 1 80 ? -5.883 10.280 -6.183 1.00 91.19 80 GLY A C 1
ATOM 630 O O . GLY A 1 80 ? -6.481 9.592 -5.368 1.00 91.19 80 GLY A O 1
ATOM 631 N N . THR A 1 81 ? -4.867 9.788 -6.898 1.00 91.56 81 THR A N 1
ATOM 632 C CA . THR A 1 81 ? -4.246 8.476 -6.633 1.00 91.56 81 THR A CA 1
ATOM 633 C C . THR A 1 81 ? -3.159 8.534 -5.554 1.00 91.56 81 THR A C 1
ATOM 635 O O . THR A 1 81 ? -2.700 7.486 -5.100 1.00 91.56 81 THR A O 1
ATOM 638 N N . ASN A 1 82 ? -2.760 9.733 -5.124 1.00 94.06 82 ASN A N 1
ATOM 639 C CA . ASN A 1 82 ? -1.848 9.955 -4.007 1.00 94.06 82 ASN A CA 1
ATOM 640 C C . ASN A 1 82 ? -2.579 9.705 -2.671 1.00 94.06 82 ASN A C 1
ATOM 642 O O . ASN A 1 82 ? -3.652 10.286 -2.482 1.00 94.06 82 ASN A O 1
ATOM 646 N N . PRO A 1 83 ? -2.025 8.911 -1.731 1.00 95.69 83 PRO A N 1
ATOM 647 C CA . PRO A 1 83 ? -2.627 8.726 -0.409 1.00 95.69 83 PRO A CA 1
ATOM 648 C C . PRO A 1 83 ? -2.926 10.030 0.318 1.00 95.69 83 PRO A C 1
ATOM 650 O O . PRO A 1 83 ? -4.030 10.198 0.828 1.00 95.69 83 PRO A O 1
ATOM 653 N N . ASN A 1 84 ? -2.005 10.994 0.244 1.00 95.00 84 ASN A N 1
ATOM 654 C CA . ASN A 1 84 ? -2.194 12.314 0.840 1.00 95.00 84 ASN A CA 1
ATOM 655 C C . ASN A 1 84 ? -3.454 13.019 0.298 1.00 95.00 84 ASN A C 1
ATOM 657 O O . ASN A 1 84 ? -4.106 13.754 1.026 1.00 95.00 84 ASN A O 1
ATOM 661 N N . ALA A 1 85 ? -3.830 12.782 -0.965 1.00 94.44 85 ALA A N 1
ATOM 662 C CA . ALA A 1 85 ? -5.000 13.412 -1.573 1.00 94.44 85 ALA A CA 1
ATOM 663 C C . ALA A 1 85 ? -6.318 12.740 -1.165 1.00 94.44 85 ALA A C 1
ATOM 665 O O . ALA A 1 85 ? -7.320 13.423 -0.978 1.00 94.44 85 ALA A O 1
ATOM 666 N N . PHE A 1 86 ? -6.353 11.409 -1.044 1.00 94.94 86 PHE A N 1
ATOM 667 C CA . PHE A 1 86 ? -7.585 10.705 -0.672 1.00 94.94 86 PHE A CA 1
ATOM 668 C C . PHE A 1 86 ? -7.785 10.553 0.841 1.00 94.94 86 PHE A C 1
ATOM 670 O O . PHE A 1 86 ? -8.822 10.046 1.265 1.00 94.94 86 PHE A O 1
ATOM 677 N N . PHE A 1 87 ? -6.848 11.034 1.662 1.00 96.06 87 PHE A N 1
ATOM 678 C CA . PHE A 1 87 ? -7.060 11.182 3.104 1.00 96.06 87 PHE A CA 1
ATOM 679 C C . PHE A 1 87 ? -8.129 12.215 3.466 1.00 96.06 87 PHE A C 1
ATOM 681 O O . PHE A 1 87 ? -8.744 12.085 4.519 1.00 96.06 87 PHE A O 1
ATOM 688 N N . VAL A 1 88 ? -8.485 13.103 2.532 1.00 95.94 88 VAL A N 1
ATOM 689 C CA . VAL A 1 88 ? -9.660 13.984 2.641 1.00 95.94 88 VAL A CA 1
ATOM 690 C C . VAL A 1 88 ? -10.972 13.221 2.878 1.00 95.94 88 VAL A C 1
ATOM 692 O O . VAL A 1 88 ? -11.945 13.789 3.351 1.00 95.94 88 VAL A O 1
ATOM 695 N N . TYR A 1 89 ? -11.039 11.918 2.566 1.00 96.88 89 TYR A N 1
ATOM 696 C CA . TYR A 1 89 ? -12.215 11.106 2.898 1.00 96.88 89 TYR A CA 1
ATOM 697 C C . TYR A 1 89 ? -12.395 10.872 4.403 1.00 96.88 89 TYR A C 1
ATOM 699 O O . TYR A 1 89 ? -13.477 10.435 4.795 1.00 96.88 89 TYR A O 1
ATOM 707 N N . PHE A 1 90 ? -11.350 11.103 5.202 1.00 96.44 90 PHE A N 1
ATOM 708 C CA . PHE A 1 90 ? -11.319 10.893 6.648 1.00 96.44 90 PHE A CA 1
ATOM 709 C C . PHE A 1 90 ? -11.197 12.195 7.447 1.00 96.44 90 PHE A C 1
ATOM 711 O O . PHE A 1 90 ? -11.490 12.196 8.634 1.00 96.44 90 PHE A O 1
ATOM 718 N N . GLU A 1 91 ? -10.745 13.280 6.822 1.00 93.44 91 GLU A N 1
ATOM 719 C CA . GLU A 1 91 ? -10.476 14.554 7.489 1.00 93.44 91 GLU A CA 1
ATOM 720 C C . GLU A 1 91 ? -11.766 15.339 7.760 1.00 93.44 91 GLU A C 1
ATOM 722 O O . GLU A 1 91 ? -12.601 15.488 6.868 1.00 93.44 91 GLU A O 1
ATOM 727 N N . ASP A 1 92 ? -11.910 15.833 8.995 1.00 86.94 92 ASP A N 1
ATOM 728 C CA . ASP A 1 92 ? -12.982 16.730 9.451 1.00 86.94 92 ASP A CA 1
ATOM 729 C C . ASP A 1 92 ? -14.415 16.297 9.085 1.00 86.94 92 ASP A C 1
ATOM 731 O O . ASP A 1 92 ? -15.316 17.124 8.941 1.00 86.94 92 ASP A O 1
ATOM 735 N N . ASP A 1 93 ? -14.657 14.990 8.953 1.00 90.88 93 ASP A N 1
ATOM 736 C CA . ASP A 1 93 ? -15.984 14.456 8.663 1.00 90.88 93 ASP A CA 1
ATOM 737 C C . ASP A 1 93 ? -16.788 14.304 9.971 1.00 90.88 93 ASP A C 1
ATOM 739 O O . ASP A 1 93 ? -16.528 13.379 10.749 1.00 90.88 93 ASP A O 1
ATOM 743 N N . PRO A 1 94 ? -17.797 15.160 10.233 1.00 91.06 94 PRO A N 1
ATOM 744 C CA . PRO A 1 94 ? -18.558 15.130 11.482 1.00 91.06 94 PRO A CA 1
ATOM 745 C C . PRO A 1 94 ? -19.405 13.861 11.641 1.00 91.06 94 PRO A C 1
ATOM 747 O O . PRO A 1 94 ? -19.921 13.607 12.728 1.00 91.06 94 PRO A O 1
ATOM 750 N N . ALA A 1 95 ? -19.580 13.072 10.575 1.00 93.88 95 ALA A N 1
ATOM 751 C CA . ALA A 1 95 ? -20.249 11.782 10.649 1.00 93.88 95 ALA A CA 1
ATOM 752 C C . ALA A 1 95 ? -19.314 10.652 11.114 1.00 93.88 95 ALA A C 1
ATOM 754 O O . ALA A 1 95 ? -19.792 9.544 11.347 1.00 93.88 95 ALA A O 1
ATOM 755 N N . MET A 1 96 ? -17.999 10.877 11.240 1.00 94.56 96 MET A N 1
ATOM 756 C CA . MET A 1 96 ? -17.081 9.844 11.720 1.00 94.56 96 MET A CA 1
ATOM 757 C C . MET A 1 96 ? -17.179 9.633 13.227 1.00 94.56 96 MET A C 1
ATOM 759 O O . MET A 1 96 ? -17.144 10.562 14.028 1.00 94.56 96 MET A O 1
ATOM 763 N N . HIS A 1 97 ? -17.247 8.360 13.614 1.00 93.75 97 HIS A N 1
ATOM 764 C CA . HIS A 1 97 ? -17.333 7.935 15.013 1.00 93.75 97 HIS A CA 1
ATOM 765 C C . HIS A 1 97 ? -15.971 7.579 15.632 1.00 93.75 97 HIS A C 1
ATOM 767 O O . HIS A 1 97 ? -15.918 6.945 16.684 1.00 93.75 97 HIS A O 1
ATOM 773 N N . VAL A 1 98 ? -14.873 7.948 14.971 1.00 95.81 98 VAL A N 1
ATOM 774 C CA . VAL A 1 98 ? -13.496 7.697 15.409 1.00 95.81 98 VAL A CA 1
ATOM 775 C C . VAL A 1 98 ? -12.641 8.920 15.098 1.00 95.81 98 VAL A C 1
ATOM 777 O O . VAL A 1 98 ? -12.824 9.538 14.051 1.00 95.81 98 VAL A O 1
ATOM 780 N N . GLU A 1 99 ? -11.720 9.278 15.993 1.00 96.69 99 GLU A N 1
ATOM 781 C CA . GLU A 1 99 ? -10.772 10.361 15.728 1.00 96.69 99 GLU A CA 1
ATOM 782 C C . GLU A 1 99 ? -9.795 9.931 14.629 1.00 96.69 99 GLU A C 1
ATOM 784 O O . GLU A 1 99 ? -9.351 8.780 14.583 1.00 96.69 99 GLU A O 1
ATOM 789 N N . THR A 1 100 ? -9.420 10.854 13.751 1.00 97.56 100 THR A N 1
ATOM 790 C CA . THR A 1 100 ? -8.475 10.584 12.666 1.00 97.56 100 THR A CA 1
ATOM 791 C C . THR A 1 100 ? -7.245 11.472 12.781 1.00 97.56 100 THR A C 1
ATOM 793 O O . THR A 1 100 ? -7.322 12.631 13.178 1.00 97.56 100 THR A O 1
ATOM 796 N N . SER A 1 101 ? -6.078 10.939 12.435 1.00 97.62 101 SER A N 1
ATOM 797 C CA . SER A 1 101 ? -4.830 11.701 12.323 1.00 97.62 101 SER A CA 1
ATOM 798 C C . SER A 1 101 ? -4.016 11.196 11.136 1.00 97.62 101 SER A C 1
ATOM 800 O O . SER A 1 101 ? -4.234 10.078 10.668 1.00 97.62 101 SER A O 1
ATOM 802 N N . PHE A 1 102 ? -3.074 12.002 10.646 1.00 97.69 102 PHE A N 1
ATOM 803 C CA . PHE A 1 102 ? -2.410 11.746 9.368 1.00 97.69 102 PHE A CA 1
ATOM 804 C C . PHE A 1 102 ? -0.892 11.874 9.472 1.00 97.69 102 PHE A C 1
ATOM 806 O O . PHE A 1 102 ? -0.373 12.785 10.112 1.00 97.69 102 PHE A O 1
ATOM 813 N N . VAL A 1 103 ? -0.190 10.963 8.803 1.00 97.62 103 VAL A N 1
ATOM 814 C CA . VAL A 1 103 ? 1.252 11.016 8.554 1.00 97.62 103 VAL A CA 1
ATOM 815 C C . VAL A 1 103 ? 1.447 11.063 7.046 1.00 97.62 103 VAL A C 1
ATOM 817 O O . VAL A 1 103 ? 1.235 10.076 6.336 1.00 97.62 103 VAL A O 1
ATOM 820 N N . CYS A 1 104 ? 1.810 12.241 6.556 1.00 96.06 104 CYS A N 1
ATOM 821 C CA . CYS A 1 104 ? 1.950 12.511 5.133 1.00 96.06 104 CYS A CA 1
ATOM 822 C C . CYS A 1 104 ? 3.389 12.272 4.667 1.00 96.06 104 CYS A C 1
ATOM 824 O O . CYS A 1 104 ? 4.340 12.660 5.340 1.00 96.06 104 CYS A O 1
ATOM 826 N N . LEU A 1 105 ? 3.548 11.692 3.477 1.00 95.44 105 LEU A N 1
ATOM 827 C CA . LEU A 1 105 ? 4.833 11.605 2.784 1.00 95.44 105 LEU A CA 1
ATOM 828 C C . LEU A 1 105 ? 4.837 12.650 1.665 1.00 95.44 105 LEU A C 1
ATOM 830 O O . LEU A 1 105 ? 4.324 12.411 0.568 1.00 95.44 105 LEU A O 1
ATOM 834 N N . LEU A 1 106 ? 5.350 13.837 1.991 1.00 92.50 106 LEU A N 1
ATOM 835 C CA . LEU A 1 106 ? 5.354 15.018 1.126 1.00 92.50 106 LEU A CA 1
ATOM 836 C C . LEU A 1 106 ? 6.670 15.108 0.355 1.00 92.50 106 LEU A C 1
ATOM 838 O O . LEU A 1 106 ? 7.582 15.837 0.732 1.00 92.50 106 LEU A O 1
ATOM 842 N N . ALA A 1 107 ? 6.772 14.333 -0.715 1.00 92.44 107 ALA A N 1
ATOM 843 C CA . ALA A 1 107 ? 7.984 14.251 -1.512 1.00 92.44 107 ALA A CA 1
ATOM 844 C C . ALA A 1 107 ? 7.666 13.878 -2.969 1.00 92.44 107 ALA A C 1
ATOM 846 O O . ALA A 1 107 ? 6.526 13.507 -3.271 1.00 92.44 107 ALA A O 1
ATOM 847 N N . PRO A 1 108 ? 8.642 13.987 -3.888 1.00 90.19 108 PRO A N 1
ATOM 848 C CA . PRO A 1 108 ? 8.480 13.493 -5.246 1.00 90.19 108 PRO A CA 1
ATOM 849 C C . PRO A 1 108 ? 8.228 11.974 -5.274 1.00 90.19 108 PRO A C 1
ATOM 851 O O . PRO A 1 108 ? 8.791 11.243 -4.459 1.00 90.19 108 PRO A O 1
ATOM 854 N N . PRO A 1 109 ? 7.409 11.478 -6.217 1.00 88.00 109 PRO A N 1
ATOM 855 C CA . PRO A 1 109 ? 7.091 10.052 -6.325 1.00 88.00 109 PRO A CA 1
ATOM 856 C C . PRO A 1 109 ? 8.271 9.158 -6.676 1.00 88.00 109 PRO A C 1
ATOM 858 O O . PRO A 1 109 ? 8.401 8.056 -6.145 1.00 88.00 109 PRO A O 1
ATOM 861 N N . MET A 1 110 ? 9.108 9.641 -7.591 1.00 89.75 110 MET A N 1
ATOM 862 C CA . MET A 1 110 ? 10.346 9.000 -7.995 1.00 89.75 110 MET A CA 1
ATOM 863 C C . MET A 1 110 ? 11.506 9.901 -7.635 1.00 89.75 110 MET A C 1
ATOM 865 O O . MET A 1 110 ? 11.443 11.117 -7.819 1.00 89.75 110 MET A O 1
ATOM 869 N N . VAL A 1 111 ? 12.569 9.283 -7.151 1.00 91.56 111 VAL A N 1
ATOM 870 C CA . VAL A 1 111 ? 13.780 9.961 -6.709 1.00 91.56 111 VAL A CA 1
ATOM 871 C C . VAL A 1 111 ? 14.990 9.206 -7.238 1.00 91.56 111 VAL A C 1
ATOM 873 O O . VAL A 1 111 ? 14.939 7.981 -7.396 1.00 91.56 111 VAL A O 1
ATOM 876 N N . THR A 1 112 ? 16.075 9.924 -7.521 1.00 91.12 112 THR A N 1
ATOM 877 C CA . THR A 1 112 ? 17.372 9.286 -7.771 1.00 91.12 112 THR A CA 1
ATOM 878 C C . THR A 1 112 ? 17.978 8.796 -6.457 1.00 91.12 112 THR A C 1
ATOM 880 O O . THR A 1 112 ? 17.518 9.165 -5.370 1.00 91.12 112 THR A O 1
ATOM 883 N N . ALA A 1 113 ? 19.015 7.962 -6.534 1.00 85.75 113 ALA A N 1
ATOM 884 C CA . ALA A 1 113 ? 19.729 7.498 -5.346 1.00 85.75 113 ALA A CA 1
ATOM 885 C C . ALA A 1 113 ? 20.354 8.659 -4.547 1.00 85.75 113 ALA A C 1
ATOM 887 O O . ALA A 1 113 ? 20.370 8.622 -3.316 1.00 85.75 113 ALA A O 1
ATOM 888 N N . GLU A 1 114 ? 20.837 9.695 -5.233 1.00 87.19 114 GLU A N 1
ATOM 889 C CA . GLU A 1 114 ? 21.392 10.911 -4.634 1.00 87.19 114 GLU A CA 1
ATOM 890 C C . GLU A 1 114 ? 20.290 11.743 -3.974 1.00 87.19 114 GLU A C 1
ATOM 892 O O . GLU A 1 114 ? 20.377 12.030 -2.781 1.00 87.19 114 GLU A O 1
ATOM 897 N N . ALA A 1 115 ? 19.214 12.043 -4.711 1.00 91.94 115 ALA A N 1
ATOM 898 C CA . ALA A 1 115 ? 18.097 12.840 -4.207 1.00 91.94 115 ALA A CA 1
ATOM 899 C C . ALA A 1 115 ? 17.406 12.175 -3.009 1.00 91.94 115 ALA A C 1
ATOM 901 O O . ALA A 1 115 ? 16.942 12.857 -2.100 1.00 91.94 115 ALA A O 1
ATOM 902 N N . LEU A 1 116 ? 17.354 10.840 -2.973 1.00 89.56 116 LEU A N 1
ATOM 903 C CA . LEU A 1 116 ? 16.822 10.110 -1.828 1.00 89.56 116 LEU A CA 1
ATOM 904 C C . LEU A 1 116 ? 17.582 10.431 -0.536 1.00 89.56 116 LEU A C 1
ATOM 906 O O . LEU A 1 116 ? 16.942 10.642 0.489 1.00 89.56 116 LEU A O 1
ATOM 910 N N . LYS A 1 117 ? 18.921 10.472 -0.579 1.00 88.19 117 LYS A N 1
ATOM 911 C CA . LYS A 1 117 ? 19.737 10.766 0.611 1.00 88.19 117 LYS A CA 1
ATOM 912 C C . LYS A 1 117 ? 19.438 12.166 1.136 1.00 88.19 117 LYS A C 1
ATOM 914 O O . LYS A 1 117 ? 19.210 12.331 2.326 1.00 88.19 117 LYS A O 1
ATOM 919 N N . GLU A 1 118 ? 19.365 13.145 0.238 1.00 92.94 118 GLU A N 1
ATOM 920 C CA . GLU A 1 118 ? 19.028 14.529 0.587 1.00 92.94 118 GLU A CA 1
ATOM 921 C C . GLU A 1 118 ? 17.607 14.648 1.162 1.00 92.94 118 GLU A C 1
ATOM 923 O O . GLU A 1 118 ? 17.377 15.367 2.134 1.00 92.94 118 GLU A O 1
ATOM 928 N N . LEU A 1 119 ? 16.641 13.920 0.594 1.00 92.88 119 LEU A N 1
ATOM 929 C CA . LEU A 1 119 ? 15.258 13.906 1.074 1.00 92.88 119 LEU A CA 1
ATOM 930 C C . LEU A 1 119 ? 15.134 13.256 2.458 1.00 92.88 119 LEU A C 1
ATOM 932 O O . LEU A 1 119 ? 14.408 13.772 3.302 1.00 92.88 119 LEU A O 1
ATOM 936 N N . GLU A 1 120 ? 15.850 12.163 2.725 1.00 89.12 120 GLU A N 1
ATOM 937 C CA . GLU A 1 120 ? 15.845 11.488 4.032 1.00 89.12 120 GLU A CA 1
ATOM 938 C C . GLU A 1 120 ? 16.428 12.359 5.164 1.00 89.12 120 GLU A C 1
ATOM 940 O O . GLU A 1 120 ? 16.121 12.135 6.338 1.00 89.12 120 GLU A O 1
ATOM 945 N N . GLU A 1 121 ? 17.222 13.382 4.839 1.00 92.69 121 GLU A N 1
ATOM 946 C CA . GLU A 1 121 ? 17.739 14.354 5.809 1.00 92.69 121 GLU A CA 1
ATOM 947 C C . GLU A 1 121 ? 16.712 15.439 6.181 1.00 92.69 121 GLU A C 1
ATOM 949 O O . GLU A 1 121 ? 16.810 16.048 7.255 1.00 92.69 121 GLU A O 1
ATOM 954 N N . GLN A 1 122 ? 15.685 15.655 5.352 1.00 95.38 122 GLN A N 1
ATOM 955 C CA . GLN A 1 122 ? 14.628 16.624 5.640 1.00 95.38 122 GLN A CA 1
ATOM 956 C C . GLN A 1 122 ? 13.777 16.161 6.826 1.00 95.38 122 GLN A C 1
ATOM 958 O O . GLN A 1 122 ? 13.304 15.027 6.871 1.00 95.38 122 GLN A O 1
ATOM 963 N N . GLU A 1 123 ? 13.549 17.055 7.793 1.00 94.88 123 GLU A N 1
ATOM 964 C CA . GLU A 1 123 ? 12.837 16.753 9.044 1.00 94.88 123 GLU A CA 1
ATOM 965 C C . GLU A 1 123 ? 11.469 16.102 8.811 1.00 94.88 123 GLU A C 1
ATOM 967 O O . GLU A 1 123 ? 11.234 15.010 9.315 1.00 94.88 123 GLU A O 1
ATOM 972 N N . ALA A 1 124 ? 10.626 16.687 7.956 1.00 93.06 124 ALA A N 1
ATOM 973 C CA . ALA A 1 124 ? 9.289 16.157 7.688 1.00 93.06 124 ALA A CA 1
ATOM 974 C C . ALA A 1 124 ? 9.299 14.743 7.071 1.00 93.06 124 ALA A C 1
ATOM 976 O O . ALA A 1 124 ? 8.453 13.912 7.399 1.00 93.06 124 ALA A O 1
ATOM 977 N N . ILE A 1 125 ? 10.260 14.451 6.190 1.00 94.12 125 ILE A N 1
ATOM 978 C CA . ILE A 1 125 ? 10.384 13.137 5.543 1.00 94.12 125 ILE A CA 1
ATOM 979 C C . ILE A 1 125 ? 10.917 12.119 6.550 1.00 94.12 125 ILE A C 1
ATOM 981 O O . ILE A 1 125 ? 10.350 11.037 6.708 1.00 94.12 125 ILE A O 1
ATOM 985 N N . ARG A 1 126 ? 11.968 12.484 7.286 1.00 95.19 126 ARG A N 1
ATOM 986 C CA . ARG A 1 126 ? 12.550 11.669 8.355 1.00 95.19 126 ARG A CA 1
ATOM 987 C C . ARG A 1 126 ? 11.525 11.308 9.428 1.00 95.19 126 ARG A C 1
ATOM 989 O O . ARG A 1 126 ? 11.477 10.150 9.840 1.00 95.19 126 ARG A O 1
ATOM 996 N N . ASP A 1 127 ? 10.688 12.254 9.839 1.00 96.06 127 ASP A N 1
ATOM 997 C CA . ASP A 1 127 ? 9.625 12.013 10.814 1.00 96.06 127 ASP A CA 1
ATOM 998 C C . ASP A 1 127 ? 8.594 11.014 10.280 1.00 96.06 127 ASP A C 1
ATOM 1000 O O . ASP A 1 127 ? 8.217 10.087 10.997 1.00 96.06 127 ASP A O 1
ATOM 1004 N N . ALA A 1 128 ? 8.211 11.110 9.001 1.00 96.44 128 ALA A N 1
ATOM 1005 C CA . ALA A 1 128 ? 7.331 10.124 8.376 1.00 96.44 128 ALA A CA 1
ATOM 1006 C C . ALA A 1 128 ? 7.944 8.707 8.387 1.00 96.44 128 ALA A C 1
ATOM 1008 O O . ALA A 1 128 ? 7.254 7.738 8.708 1.00 96.44 128 ALA A O 1
ATOM 1009 N N . PHE A 1 129 ? 9.250 8.571 8.122 1.00 95.56 129 PHE A N 1
ATOM 1010 C CA . PHE A 1 129 ? 9.962 7.287 8.234 1.00 95.56 129 PHE A CA 1
ATOM 1011 C C . PHE A 1 129 ? 10.036 6.761 9.674 1.00 95.56 129 PHE A C 1
ATOM 1013 O O . PHE A 1 129 ? 9.939 5.552 9.898 1.00 95.56 129 PHE A O 1
ATOM 1020 N N . VAL A 1 130 ? 10.215 7.640 10.663 1.00 96.19 130 VAL A N 1
ATOM 1021 C CA . VAL A 1 130 ? 10.206 7.251 12.080 1.00 96.19 130 VAL A CA 1
ATOM 1022 C C . VAL A 1 130 ? 8.821 6.746 12.480 1.00 96.19 130 VAL A C 1
ATOM 1024 O O . VAL A 1 130 ? 8.720 5.664 13.054 1.00 96.19 130 VAL A O 1
ATOM 1027 N N . LEU A 1 131 ? 7.765 7.475 12.118 1.00 97.06 131 LEU A N 1
ATOM 1028 C CA . LEU A 1 131 ? 6.377 7.140 12.446 1.00 97.06 131 LEU A CA 1
ATOM 1029 C C . LEU A 1 131 ? 5.877 5.881 11.719 1.00 97.06 131 LEU A C 1
ATOM 1031 O O . LEU A 1 131 ? 5.041 5.153 12.255 1.00 97.06 131 LEU A O 1
ATOM 1035 N N . ALA A 1 132 ? 6.430 5.552 10.547 1.00 95.81 132 ALA A N 1
ATOM 1036 C CA . ALA A 1 132 ? 6.129 4.302 9.844 1.00 95.81 132 ALA A CA 1
ATOM 1037 C C . ALA A 1 132 ? 6.502 3.041 10.657 1.00 95.81 132 ALA A C 1
ATOM 1039 O O . ALA A 1 132 ? 5.994 1.944 10.400 1.00 95.81 132 ALA A O 1
ATOM 1040 N N . ARG A 1 133 ? 7.364 3.170 11.677 1.00 96.25 133 ARG A N 1
ATOM 1041 C CA . ARG A 1 133 ? 7.710 2.068 12.591 1.00 96.25 133 ARG A CA 1
ATOM 1042 C C . ARG A 1 133 ? 6.556 1.662 13.503 1.00 96.25 133 ARG A C 1
ATOM 1044 O O . ARG A 1 133 ? 6.556 0.521 13.967 1.00 96.25 133 ARG A O 1
ATOM 1051 N N . ASP A 1 134 ? 5.557 2.521 13.663 1.00 97.06 134 ASP A N 1
ATOM 1052 C CA . ASP A 1 134 ? 4.384 2.268 14.501 1.00 97.06 134 ASP A CA 1
ATOM 1053 C C . ASP A 1 134 ? 3.212 1.649 13.721 1.00 97.06 134 ASP A C 1
ATOM 1055 O O . ASP A 1 134 ? 2.160 1.402 14.294 1.00 97.06 134 ASP A O 1
ATOM 1059 N N . LEU A 1 135 ? 3.374 1.381 12.417 1.00 98.44 135 LEU A N 1
ATOM 1060 C CA . LEU A 1 135 ? 2.334 0.771 11.581 1.00 98.44 135 LEU A CA 1
ATOM 1061 C C . LEU A 1 135 ? 1.841 -0.571 12.132 1.00 98.44 135 LEU A C 1
ATOM 1063 O O . LEU A 1 135 ? 2.633 -1.487 12.343 1.00 98.44 135 LEU A O 1
ATOM 1067 N N . ASP A 1 136 ? 0.519 -0.727 12.214 1.00 98.62 136 ASP A N 1
ATOM 1068 C CA . ASP A 1 136 ? -0.145 -1.966 12.628 1.00 98.62 136 ASP A CA 1
ATOM 1069 C C . ASP A 1 136 ? -0.752 -2.733 11.459 1.00 98.62 136 ASP A C 1
ATOM 1071 O O . ASP A 1 136 ? -0.857 -3.967 11.496 1.00 98.62 136 ASP A O 1
ATOM 1075 N N . ILE A 1 137 ? -1.207 -2.000 10.444 1.00 98.88 137 ILE A N 1
ATOM 1076 C CA . ILE A 1 137 ? -1.850 -2.530 9.247 1.00 98.88 137 ILE A CA 1
ATOM 1077 C C . ILE A 1 137 ? -1.286 -1.793 8.032 1.00 98.88 137 ILE A C 1
ATOM 1079 O O . ILE A 1 137 ? -1.261 -0.569 7.997 1.00 98.88 137 ILE A O 1
ATOM 1083 N N . ILE A 1 138 ? -0.871 -2.534 7.012 1.00 98.88 138 ILE A N 1
ATOM 1084 C CA . ILE A 1 138 ? -0.515 -2.013 5.693 1.00 98.88 138 ILE A CA 1
ATOM 1085 C C . ILE A 1 138 ? -1.612 -2.441 4.723 1.00 98.88 138 ILE A C 1
ATOM 1087 O O . ILE A 1 138 ? -1.957 -3.617 4.645 1.00 98.88 138 ILE A O 1
ATOM 1091 N N . VAL A 1 139 ? -2.155 -1.492 3.974 1.00 98.81 139 VAL A N 1
ATOM 1092 C CA . VAL A 1 139 ? -3.190 -1.700 2.965 1.00 98.81 139 VAL A CA 1
ATOM 1093 C C . VAL A 1 139 ? -2.597 -1.374 1.606 1.00 98.81 139 VAL A C 1
ATOM 1095 O O . VAL A 1 139 ? -2.109 -0.266 1.370 1.00 98.81 139 VAL A O 1
ATOM 1098 N N . THR A 1 140 ? -2.605 -2.356 0.712 1.00 98.38 140 THR A N 1
ATOM 1099 C CA . THR A 1 140 ? -1.958 -2.221 -0.591 1.00 98.38 140 THR A CA 1
ATOM 1100 C C . THR A 1 140 ? -2.670 -3.012 -1.688 1.00 98.38 140 THR A C 1
ATOM 1102 O O . THR A 1 140 ? -3.587 -3.802 -1.448 1.00 98.38 140 THR A O 1
ATOM 1105 N N . SER A 1 141 ? -2.240 -2.772 -2.922 1.00 97.50 141 SER A N 1
ATOM 1106 C CA . SER A 1 141 ? -2.585 -3.552 -4.110 1.00 97.50 141 SER A CA 1
ATOM 1107 C C . SER A 1 141 ? -1.310 -3.900 -4.873 1.00 97.50 141 SER A C 1
ATOM 1109 O O . SER A 1 141 ? -0.242 -3.376 -4.555 1.00 97.50 141 SER A O 1
ATOM 1111 N N . ALA A 1 142 ? -1.433 -4.738 -5.899 1.00 97.44 142 ALA A N 1
ATOM 1112 C CA . ALA A 1 142 ? -0.341 -5.022 -6.820 1.00 97.44 142 ALA A CA 1
ATOM 1113 C C . ALA A 1 142 ? -0.718 -4.712 -8.272 1.00 97.44 142 ALA A C 1
ATOM 1115 O O . ALA A 1 142 ? -1.891 -4.822 -8.669 1.00 97.44 142 ALA A O 1
ATOM 1116 N N . GLY A 1 143 ? 0.273 -4.315 -9.062 1.00 96.56 143 GLY A N 1
ATOM 1117 C CA . GLY A 1 143 ? 0.217 -4.284 -10.519 1.00 96.56 143 GLY A CA 1
ATOM 1118 C C . GLY A 1 143 ? 0.873 -5.532 -11.102 1.00 96.56 143 GLY A C 1
ATOM 1119 O O . GLY A 1 143 ? 1.782 -6.100 -10.508 1.00 96.56 143 GLY A O 1
ATOM 1120 N N . GLU A 1 144 ? 0.395 -5.986 -12.258 1.00 97.25 144 GLU A N 1
ATOM 1121 C CA . GLU A 1 144 ? 1.105 -7.002 -13.042 1.00 97.25 144 GLU A CA 1
ATOM 1122 C C . GLU A 1 144 ? 2.092 -6.273 -13.958 1.00 97.25 144 GLU A C 1
ATOM 1124 O O . GLU A 1 144 ? 1.717 -5.282 -14.580 1.00 97.25 144 GLU A O 1
ATOM 1129 N N . TRP A 1 145 ? 3.356 -6.688 -13.992 1.00 97.31 145 TRP A N 1
ATOM 1130 C CA . TRP A 1 145 ? 4.431 -5.932 -14.653 1.00 97.31 145 TRP A CA 1
ATOM 1131 C C . TRP A 1 145 ? 4.284 -5.890 -16.181 1.00 97.31 145 TRP A C 1
ATOM 1133 O O . TRP A 1 145 ? 4.581 -4.885 -16.831 1.00 97.31 145 TRP A O 1
ATOM 1143 N N . SER A 1 146 ? 3.749 -6.968 -16.755 1.00 95.56 146 SER A N 1
ATOM 1144 C CA . SER A 1 146 ? 3.452 -7.092 -18.184 1.00 95.56 146 SER A CA 1
ATOM 1145 C C . SER A 1 146 ? 2.214 -6.299 -18.629 1.00 95.56 146 SER A C 1
ATOM 1147 O O . SER A 1 146 ? 2.008 -6.134 -19.832 1.00 95.56 146 SER A O 1
ATOM 1149 N N . ASP A 1 147 ? 1.390 -5.799 -17.699 1.00 95.50 147 ASP A N 1
ATOM 1150 C CA . ASP A 1 147 ? 0.243 -4.949 -18.026 1.00 95.50 147 ASP A CA 1
ATOM 1151 C C . ASP A 1 147 ? 0.737 -3.552 -18.424 1.00 95.50 147 ASP A C 1
ATOM 1153 O O . ASP A 1 147 ? 1.448 -2.884 -17.676 1.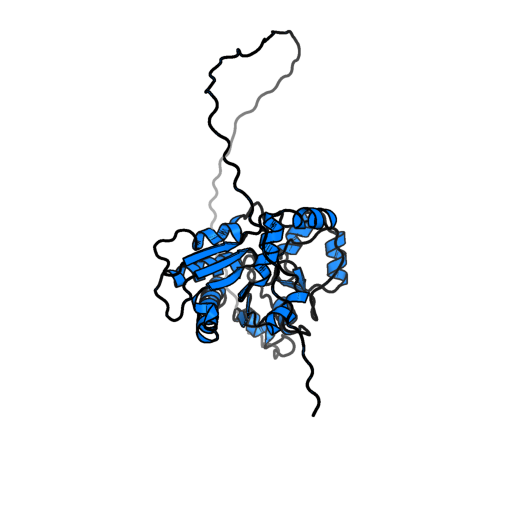00 95.50 147 ASP A O 1
ATOM 1157 N N . GLU A 1 148 ? 0.314 -3.072 -19.592 1.00 94.69 148 GLU A N 1
ATOM 1158 C CA . GLU A 1 148 ? 0.610 -1.716 -20.072 1.00 94.69 148 GLU A CA 1
ATOM 1159 C C . GLU A 1 148 ? 0.082 -0.624 -19.127 1.00 94.69 148 GLU A C 1
ATOM 1161 O O . GLU A 1 148 ? 0.554 0.510 -19.164 1.00 94.69 148 GLU A O 1
ATOM 1166 N N . HIS A 1 149 ? -0.885 -0.962 -18.267 1.00 93.50 149 HIS A N 1
ATOM 1167 C CA . HIS A 1 149 ? -1.449 -0.086 -17.242 1.00 93.50 149 HIS A CA 1
ATOM 1168 C C . HIS A 1 149 ? -0.729 -0.158 -15.891 1.00 93.50 149 HIS A C 1
ATOM 1170 O O . HIS A 1 149 ? -1.204 0.447 -14.925 1.00 93.50 149 HIS A O 1
ATOM 1176 N N . ASN A 1 150 ? 0.382 -0.894 -15.795 1.00 94.31 150 ASN A N 1
ATOM 1177 C CA . ASN A 1 150 ? 1.229 -0.892 -14.611 1.00 94.31 150 ASN A CA 1
ATOM 1178 C C . ASN A 1 150 ? 1.779 0.517 -14.368 1.00 94.31 150 ASN A C 1
ATOM 1180 O O . ASN A 1 150 ? 2.577 1.034 -15.147 1.00 94.31 150 ASN A O 1
ATOM 1184 N N . THR A 1 151 ? 1.342 1.160 -13.289 1.00 92.00 151 THR A N 1
ATOM 1185 C CA . THR A 1 151 ? 1.617 2.581 -13.077 1.00 92.00 151 THR A CA 1
ATOM 1186 C C . THR A 1 151 ? 3.076 2.865 -12.737 1.00 92.00 151 THR A C 1
ATOM 1188 O O . THR A 1 151 ? 3.577 3.917 -13.129 1.00 92.00 151 THR A O 1
ATOM 1191 N N . LEU A 1 152 ? 3.773 1.943 -12.061 1.00 93.31 152 LEU A N 1
ATOM 1192 C CA . LEU A 1 152 ? 5.211 2.070 -11.816 1.00 93.31 152 LEU A CA 1
ATOM 1193 C C . LEU A 1 152 ? 5.969 2.049 -13.147 1.00 93.31 152 LEU A C 1
ATOM 1195 O O . LEU A 1 152 ? 6.729 2.970 -13.442 1.00 93.31 152 LEU A O 1
ATOM 1199 N N . ARG A 1 153 ? 5.692 1.049 -13.992 1.00 93.31 153 ARG A N 1
ATOM 1200 C CA . ARG A 1 153 ? 6.335 0.900 -15.304 1.00 93.31 153 ARG A CA 1
ATOM 1201 C C . ARG A 1 153 ? 6.029 2.065 -16.247 1.00 93.31 153 ARG A C 1
ATOM 1203 O O . ARG A 1 153 ? 6.932 2.567 -16.916 1.00 93.31 153 ARG A O 1
ATOM 1210 N N . GLN A 1 154 ? 4.778 2.535 -16.272 1.00 91.38 154 GLN A N 1
ATOM 1211 C CA . GLN A 1 154 ? 4.386 3.732 -17.026 1.00 91.38 154 GLN A CA 1
ATOM 1212 C C . GLN A 1 154 ? 5.207 4.947 -16.598 1.00 91.38 154 GLN A C 1
ATOM 1214 O O . GLN A 1 154 ? 5.698 5.687 -17.446 1.00 91.38 154 GLN A O 1
ATOM 1219 N N . TYR A 1 155 ? 5.391 5.139 -15.292 1.00 88.50 155 TYR A N 1
ATOM 1220 C CA . TYR A 1 155 ? 6.149 6.275 -14.792 1.00 88.50 155 TYR A CA 1
ATOM 1221 C C . TYR A 1 155 ? 7.640 6.169 -15.131 1.00 88.50 155 TYR A C 1
ATOM 1223 O O . TYR A 1 155 ? 8.219 7.141 -15.600 1.00 88.50 155 TYR A O 1
ATOM 1231 N N . MET A 1 156 ? 8.252 4.991 -14.976 1.00 90.94 156 MET A N 1
ATOM 1232 C CA . MET A 1 156 ? 9.643 4.766 -15.396 1.00 90.94 156 MET A CA 1
ATOM 1233 C C . MET A 1 156 ? 9.839 5.048 -16.893 1.00 90.94 156 MET A C 1
ATOM 1235 O O . MET A 1 156 ? 10.827 5.664 -17.283 1.00 90.94 156 MET A O 1
ATOM 1239 N N . THR A 1 157 ? 8.854 4.691 -17.721 1.00 90.56 157 THR A N 1
ATOM 1240 C CA . THR A 1 157 ? 8.866 5.000 -19.161 1.00 90.56 157 THR A CA 1
ATOM 1241 C C . THR A 1 157 ? 8.795 6.511 -19.407 1.00 90.56 157 THR A C 1
ATOM 1243 O O . THR A 1 157 ? 9.564 7.053 -20.195 1.00 90.56 157 THR A O 1
ATOM 1246 N N . LEU A 1 158 ? 7.905 7.226 -18.709 1.00 87.06 158 LEU A N 1
ATOM 1247 C CA . LEU A 1 158 ? 7.783 8.686 -18.827 1.00 87.06 158 LEU A CA 1
ATOM 1248 C C . LEU A 1 158 ? 9.046 9.425 -18.363 1.00 87.06 158 LEU A C 1
ATOM 1250 O O . LEU A 1 158 ? 9.390 10.462 -18.929 1.00 87.06 158 LEU A O 1
ATOM 1254 N N . SER A 1 159 ? 9.746 8.874 -17.372 1.00 84.69 159 SER A N 1
ATOM 1255 C CA . SER A 1 159 ? 11.020 9.389 -16.866 1.00 84.69 159 SER A CA 1
ATOM 1256 C C . SER A 1 159 ? 12.228 9.026 -17.735 1.00 84.69 159 SER A C 1
ATOM 1258 O O . SER A 1 159 ? 13.341 9.384 -17.359 1.00 84.69 159 SER A O 1
ATOM 1260 N N . ARG A 1 160 ? 12.033 8.351 -18.882 1.00 86.94 160 ARG A N 1
ATOM 1261 C CA . ARG A 1 160 ? 13.114 7.874 -19.768 1.00 86.94 160 ARG A CA 1
ATOM 1262 C C . ARG A 1 160 ? 14.136 7.003 -19.032 1.00 86.94 160 ARG A C 1
ATOM 1264 O O . ARG A 1 160 ? 15.344 7.215 -19.113 1.00 86.94 160 ARG A O 1
ATOM 1271 N N . ALA A 1 161 ? 13.619 6.072 -18.235 1.00 88.25 161 ALA A N 1
ATOM 1272 C CA . ALA A 1 161 ? 14.402 5.106 -17.478 1.00 88.25 161 ALA A CA 1
ATOM 1273 C C . ALA A 1 161 ? 14.378 3.729 -18.170 1.00 88.25 161 ALA A C 1
ATOM 1275 O O . ALA A 1 161 ? 14.098 2.709 -17.539 1.00 88.25 161 ALA A O 1
ATOM 1276 N N . GLU A 1 162 ? 14.603 3.687 -19.487 1.00 92.31 162 GLU A N 1
ATOM 1277 C CA . GLU A 1 162 ? 14.557 2.451 -20.280 1.00 92.31 162 GLU A CA 1
ATOM 1278 C C . GLU A 1 162 ? 15.595 1.423 -19.809 1.00 92.31 162 GLU A C 1
ATOM 1280 O O . GLU A 1 162 ? 15.278 0.235 -19.728 1.00 92.31 162 GLU A O 1
ATOM 1285 N N . ASP A 1 163 ? 16.790 1.879 -19.426 1.00 94.00 163 ASP A N 1
ATOM 1286 C CA . ASP A 1 163 ? 17.843 1.019 -18.873 1.00 94.00 163 ASP A CA 1
ATOM 1287 C C . ASP A 1 163 ? 17.420 0.398 -17.530 1.00 94.00 163 ASP A C 1
ATOM 1289 O O . ASP A 1 163 ? 17.646 -0.792 -17.300 1.00 94.00 163 ASP A O 1
ATOM 1293 N N . ASP A 1 164 ? 16.727 1.161 -16.674 1.00 94.31 164 ASP A N 1
ATOM 1294 C CA . ASP A 1 164 ? 16.194 0.658 -15.401 1.00 94.31 164 ASP A CA 1
ATOM 1295 C C . ASP A 1 164 ? 15.108 -0.404 -15.644 1.00 94.31 164 ASP A C 1
ATOM 1297 O O . ASP A 1 164 ? 15.088 -1.445 -14.985 1.00 94.31 164 ASP A O 1
ATOM 1301 N N . ILE A 1 165 ? 14.213 -0.178 -16.616 1.00 95.25 165 ILE A N 1
ATOM 1302 C CA . ILE A 1 165 ? 13.183 -1.158 -17.000 1.00 95.25 165 ILE A CA 1
ATOM 1303 C C . ILE A 1 165 ? 13.842 -2.436 -17.528 1.00 95.25 165 ILE A C 1
ATOM 1305 O O . ILE A 1 165 ? 13.478 -3.526 -17.089 1.00 95.25 165 ILE A O 1
ATOM 1309 N N . ALA A 1 166 ? 14.831 -2.319 -18.418 1.00 95.81 166 ALA A N 1
ATOM 1310 C CA . ALA A 1 166 ? 15.553 -3.467 -18.961 1.00 95.81 166 ALA A CA 1
ATOM 1311 C C . ALA A 1 166 ? 16.280 -4.258 -17.860 1.00 95.81 166 ALA A C 1
ATOM 1313 O O . ALA A 1 166 ? 16.275 -5.492 -17.872 1.00 95.81 166 ALA A O 1
ATOM 1314 N N . ALA A 1 167 ? 16.857 -3.567 -16.873 1.00 95.81 167 ALA A N 1
ATOM 1315 C CA . ALA A 1 167 ? 17.496 -4.200 -15.726 1.00 95.81 167 ALA A CA 1
ATOM 1316 C C . ALA A 1 167 ? 16.487 -4.965 -14.845 1.00 95.81 167 ALA A C 1
ATOM 1318 O O . ALA A 1 167 ? 16.783 -6.073 -14.388 1.00 95.81 167 ALA A O 1
ATOM 1319 N N . LEU A 1 168 ? 15.281 -4.421 -14.644 1.00 96.50 168 LEU A N 1
ATOM 1320 C CA . LEU A 1 168 ? 14.191 -5.092 -13.925 1.00 96.50 168 LEU A CA 1
ATOM 1321 C C . LEU A 1 168 ? 13.616 -6.286 -14.702 1.00 96.50 168 LEU A C 1
ATOM 1323 O O . LEU A 1 168 ? 13.343 -7.330 -14.097 1.00 96.50 168 LEU A O 1
ATOM 1327 N N . ASP A 1 169 ? 13.476 -6.169 -16.023 1.00 96.50 169 ASP A N 1
ATOM 1328 C CA . ASP A 1 169 ? 13.053 -7.260 -16.908 1.00 96.50 169 ASP A CA 1
ATOM 1329 C C . ASP A 1 169 ? 14.068 -8.413 -16.863 1.00 96.50 169 ASP A C 1
ATOM 1331 O O . ASP A 1 169 ? 13.691 -9.571 -16.672 1.00 96.50 169 ASP A O 1
ATOM 1335 N N . ALA A 1 170 ? 15.369 -8.104 -16.914 1.00 96.62 170 ALA A N 1
ATOM 1336 C CA . ALA A 1 170 ? 16.449 -9.088 -16.807 1.00 96.62 170 ALA A CA 1
ATOM 1337 C C . ALA A 1 170 ? 16.478 -9.831 -15.456 1.00 96.62 170 ALA A C 1
ATOM 1339 O O . ALA A 1 170 ? 17.066 -10.910 -15.349 1.00 96.62 170 ALA A O 1
ATOM 1340 N N . ARG A 1 171 ? 15.834 -9.286 -14.415 1.00 96.31 171 ARG A N 1
ATOM 1341 C CA . ARG A 1 171 ? 15.647 -9.950 -13.114 1.00 96.31 171 ARG A CA 1
ATOM 1342 C C . ARG A 1 171 ? 14.307 -10.664 -12.961 1.00 96.31 171 ARG A C 1
ATOM 1344 O O . ARG A 1 171 ? 13.990 -11.103 -11.857 1.00 96.31 171 ARG A O 1
ATOM 1351 N N . ASN A 1 172 ? 13.559 -10.852 -14.047 1.00 96.38 172 ASN A N 1
ATOM 1352 C CA . ASN A 1 172 ? 12.260 -11.524 -14.046 1.00 96.38 172 ASN A CA 1
ATOM 1353 C C . ASN A 1 172 ? 11.255 -10.848 -13.098 1.00 96.38 172 ASN A C 1
ATOM 1355 O O . ASN A 1 172 ? 10.606 -11.512 -12.285 1.00 96.38 172 ASN A O 1
ATOM 1359 N N . THR A 1 173 ? 11.138 -9.521 -13.186 1.00 98.06 173 THR A N 1
ATOM 1360 C CA . THR A 1 173 ? 10.062 -8.788 -12.505 1.00 98.06 173 THR A CA 1
ATOM 1361 C C . THR A 1 173 ? 8.708 -9.227 -13.068 1.00 98.06 173 THR A C 1
ATOM 1363 O O . THR A 1 173 ? 8.498 -9.240 -14.278 1.00 98.06 173 THR A O 1
ATOM 1366 N N . VAL A 1 174 ? 7.782 -9.608 -12.187 1.00 98.06 174 VAL A N 1
ATOM 1367 C CA . VAL A 1 174 ? 6.452 -10.136 -12.551 1.00 98.06 174 VAL A CA 1
ATOM 1368 C C . VAL A 1 174 ? 5.337 -9.193 -12.121 1.00 98.06 174 VAL A C 1
ATOM 1370 O O . VAL A 1 174 ? 4.291 -9.113 -12.768 1.00 98.06 174 VAL A O 1
ATOM 1373 N N . ALA A 1 175 ? 5.549 -8.460 -11.035 1.00 98.12 175 ALA A N 1
ATOM 1374 C CA . ALA A 1 175 ? 4.571 -7.559 -10.458 1.00 98.12 175 ALA A CA 1
ATOM 1375 C C . ALA A 1 175 ? 5.258 -6.376 -9.777 1.00 98.12 175 ALA A C 1
ATOM 1377 O O . ALA A 1 175 ? 6.480 -6.318 -9.674 1.00 98.12 175 ALA A O 1
ATOM 1378 N N . ASP A 1 176 ? 4.455 -5.455 -9.267 1.00 97.44 176 ASP A N 1
ATOM 1379 C CA . ASP A 1 176 ? 4.880 -4.489 -8.263 1.00 97.44 176 ASP A CA 1
ATOM 1380 C C . ASP A 1 176 ? 3.901 -4.497 -7.085 1.00 97.44 176 ASP A C 1
ATOM 1382 O O . ASP A 1 176 ? 2.709 -4.765 -7.245 1.00 97.44 176 ASP A O 1
ATOM 1386 N N . MET A 1 177 ? 4.405 -4.205 -5.891 1.00 96.75 177 MET A N 1
ATOM 1387 C CA . MET A 1 177 ? 3.620 -4.006 -4.672 1.00 96.75 177 MET A CA 1
ATOM 1388 C C . MET A 1 177 ? 4.203 -2.807 -3.937 1.00 96.75 177 MET A C 1
ATOM 1390 O O . MET A 1 177 ? 5.419 -2.672 -3.865 1.00 96.75 177 MET A O 1
ATOM 1394 N N . LEU A 1 178 ? 3.359 -1.919 -3.398 1.00 95.06 178 LEU A N 1
ATOM 1395 C CA . LEU A 1 178 ? 3.833 -0.645 -2.826 1.00 95.06 178 LEU A CA 1
ATOM 1396 C C . LEU A 1 178 ? 4.752 0.127 -3.792 1.00 95.06 178 LEU A C 1
ATOM 1398 O O . LEU A 1 178 ? 5.669 0.802 -3.338 1.00 95.06 178 LEU A O 1
ATOM 1402 N N . TRP A 1 179 ? 4.513 0.024 -5.105 1.00 93.88 179 TRP A N 1
ATOM 1403 C CA . TRP A 1 179 ? 5.345 0.657 -6.135 1.00 93.88 179 TRP A CA 1
ATOM 1404 C C . TRP A 1 179 ? 6.806 0.193 -6.126 1.00 93.88 179 TRP A C 1
ATOM 1406 O O . TRP A 1 179 ? 7.703 0.921 -6.538 1.00 93.88 179 TRP A O 1
ATOM 1416 N N . GLN A 1 180 ? 7.051 -1.028 -5.660 1.00 96.44 180 GLN A N 1
ATOM 1417 C CA . GLN A 1 180 ? 8.359 -1.662 -5.672 1.00 96.44 180 GLN A CA 1
ATOM 1418 C C . GLN A 1 180 ? 8.299 -2.960 -6.488 1.00 96.44 180 GLN A C 1
ATOM 1420 O O . GLN A 1 180 ? 7.334 -3.718 -6.337 1.00 96.44 180 GLN A O 1
ATOM 1425 N N . PRO A 1 181 ? 9.306 -3.228 -7.338 1.00 97.50 181 PRO A N 1
ATOM 1426 C CA . PRO A 1 181 ? 9.360 -4.423 -8.173 1.00 97.50 181 PRO A CA 1
ATOM 1427 C C . PRO A 1 181 ? 9.331 -5.733 -7.375 1.00 97.50 181 PRO A C 1
ATOM 1429 O O . PRO A 1 181 ? 10.008 -5.891 -6.355 1.00 97.50 181 PRO A O 1
ATOM 1432 N N . LEU A 1 182 ? 8.565 -6.699 -7.874 1.00 98.12 182 LEU A N 1
ATOM 1433 C CA . LEU A 1 182 ? 8.351 -8.007 -7.269 1.00 98.12 182 LEU A CA 1
ATOM 1434 C C . LEU A 1 182 ? 8.567 -9.116 -8.305 1.00 98.12 182 LEU A C 1
ATOM 1436 O O . LEU A 1 182 ? 7.958 -9.120 -9.378 1.00 98.12 182 LEU A O 1
ATOM 1440 N N . GLY A 1 183 ? 9.417 -10.079 -7.964 1.00 98.06 183 GLY A N 1
ATOM 1441 C CA . GLY A 1 183 ? 9.645 -11.297 -8.734 1.00 98.06 183 GLY A CA 1
ATOM 1442 C C . GLY A 1 183 ? 8.867 -12.477 -8.152 1.00 98.06 183 GLY A C 1
ATOM 1443 O O . GLY A 1 183 ? 8.119 -12.345 -7.183 1.00 98.06 183 GLY A O 1
ATOM 1444 N N . ASN A 1 184 ? 9.073 -13.667 -8.715 1.00 95.69 184 ASN A N 1
ATOM 1445 C CA . ASN A 1 184 ? 8.359 -14.873 -8.277 1.00 95.69 184 ASN A CA 1
ATOM 1446 C C . ASN A 1 184 ? 8.727 -15.342 -6.862 1.00 95.69 184 ASN A C 1
ATOM 1448 O O . ASN A 1 184 ? 7.895 -15.944 -6.195 1.00 95.69 184 ASN A O 1
ATOM 1452 N N . THR A 1 185 ? 9.959 -15.092 -6.416 1.00 93.38 185 THR A N 1
ATOM 1453 C CA . THR A 1 185 ? 10.494 -15.632 -5.153 1.00 93.38 185 THR A CA 1
ATOM 1454 C C . THR A 1 185 ? 10.775 -14.567 -4.101 1.00 93.38 185 THR A C 1
ATOM 1456 O O . THR A 1 185 ? 11.170 -14.906 -2.989 1.00 93.38 185 THR A O 1
ATOM 1459 N N . GLY A 1 186 ? 10.651 -13.291 -4.450 1.00 95.56 186 GLY A N 1
ATOM 1460 C CA . GLY A 1 186 ? 11.068 -12.196 -3.586 1.00 95.56 186 GLY A CA 1
ATOM 1461 C C . GLY A 1 186 ? 10.896 -10.829 -4.245 1.00 95.56 186 GLY A C 1
ATOM 1462 O O . GLY A 1 186 ? 10.694 -10.747 -5.464 1.00 95.56 186 GLY A O 1
ATOM 1463 N N . PRO A 1 187 ? 11.042 -9.745 -3.465 1.00 96.81 187 PRO A N 1
ATOM 1464 C CA . PRO A 1 187 ? 11.289 -8.410 -3.998 1.00 96.81 187 PRO A CA 1
ATOM 1465 C C . PRO A 1 187 ? 12.494 -8.403 -4.946 1.00 96.81 187 PRO A C 1
ATOM 1467 O O . PRO A 1 187 ? 13.494 -9.076 -4.685 1.00 96.81 187 PRO A O 1
ATOM 1470 N N . VAL A 1 188 ? 12.415 -7.639 -6.035 1.00 96.62 188 VAL A N 1
ATOM 1471 C CA . VAL A 1 188 ? 13.534 -7.485 -6.975 1.00 96.62 188 VAL A CA 1
ATOM 1472 C C . VAL A 1 188 ? 14.371 -6.287 -6.542 1.00 96.62 188 VAL A C 1
ATOM 1474 O O . VAL A 1 188 ? 13.947 -5.140 -6.661 1.00 96.62 188 VAL A O 1
ATOM 1477 N N . GLU A 1 189 ? 15.570 -6.562 -6.025 1.00 90.94 189 GLU A N 1
ATOM 1478 C CA . GLU A 1 189 ? 16.540 -5.538 -5.631 1.00 90.94 189 GLU A CA 1
ATOM 1479 C C . GLU A 1 189 ? 17.586 -5.364 -6.735 1.00 90.94 189 GLU A C 1
ATOM 1481 O O . GLU A 1 189 ? 18.541 -6.134 -6.850 1.00 90.94 189 GLU A O 1
ATOM 1486 N N . VAL A 1 190 ? 17.374 -4.353 -7.571 1.00 90.44 190 VAL A N 1
ATOM 1487 C CA . VAL A 1 190 ? 18.321 -3.906 -8.594 1.00 90.44 190 VAL A CA 1
ATOM 1488 C C . VAL A 1 190 ? 18.627 -2.446 -8.334 1.00 90.44 190 VAL A C 1
ATOM 1490 O O . VAL A 1 190 ? 17.736 -1.680 -7.970 1.00 90.44 190 VAL A O 1
ATOM 1493 N N . GLU A 1 191 ? 19.891 -2.071 -8.494 1.00 87.44 191 GLU A N 1
ATOM 1494 C CA . GLU A 1 191 ? 20.272 -0.667 -8.502 1.00 87.44 191 GLU A CA 1
ATOM 1495 C C . GLU A 1 191 ? 19.770 -0.036 -9.800 1.00 87.44 191 GLU A C 1
ATOM 1497 O O . GLU A 1 191 ? 20.215 -0.389 -10.890 1.00 87.44 191 GLU A O 1
ATOM 1502 N N . THR A 1 192 ? 18.790 0.847 -9.659 1.00 90.12 192 THR A N 1
ATOM 1503 C CA . THR A 1 192 ? 18.207 1.642 -10.736 1.00 90.12 192 THR A CA 1
ATOM 1504 C C . THR A 1 192 ? 18.562 3.106 -10.509 1.00 90.12 192 THR A C 1
ATOM 1506 O O . THR A 1 192 ? 18.681 3.553 -9.363 1.00 90.12 192 THR A O 1
ATOM 1509 N N . GLY A 1 193 ? 18.718 3.873 -11.588 1.00 88.50 193 GLY A N 1
ATOM 1510 C CA . GLY A 1 193 ? 18.985 5.310 -11.506 1.00 88.50 193 GLY A CA 1
ATOM 1511 C C . GLY A 1 193 ? 17.850 6.070 -10.816 1.00 88.50 193 GLY A C 1
ATOM 1512 O O . GLY A 1 193 ? 18.079 7.097 -10.175 1.00 88.50 193 GLY A O 1
ATOM 1513 N N . THR A 1 194 ? 16.626 5.540 -10.894 1.00 90.12 194 THR A N 1
ATOM 1514 C CA . THR A 1 194 ? 15.447 6.091 -10.220 1.00 90.12 194 THR A CA 1
ATOM 1515 C C . THR A 1 194 ? 14.652 5.026 -9.470 1.00 90.12 194 THR A C 1
ATOM 1517 O O . THR A 1 194 ? 14.604 3.862 -9.863 1.00 90.12 194 THR A O 1
ATOM 1520 N N . ARG A 1 195 ? 13.987 5.415 -8.379 1.00 91.00 195 ARG A N 1
ATOM 1521 C CA . ARG A 1 195 ? 13.109 4.523 -7.606 1.00 91.00 195 ARG A CA 1
ATOM 1522 C C . ARG A 1 195 ? 11.935 5.257 -6.986 1.00 91.00 195 ARG A C 1
ATOM 1524 O O . ARG A 1 195 ? 12.014 6.451 -6.704 1.00 91.00 195 ARG A O 1
ATOM 1531 N N . ALA A 1 196 ? 10.883 4.496 -6.707 1.00 92.69 196 ALA A N 1
ATOM 1532 C CA . ALA A 1 196 ? 9.752 4.955 -5.922 1.00 92.69 196 ALA A CA 1
ATOM 1533 C C . ALA A 1 196 ? 10.204 5.371 -4.515 1.00 92.69 196 ALA A C 1
ATOM 1535 O O . ALA A 1 196 ? 10.980 4.657 -3.863 1.00 92.69 196 ALA A O 1
ATOM 1536 N N . LEU A 1 197 ? 9.689 6.498 -4.025 1.00 93.69 197 LEU A N 1
ATOM 1537 C CA . LEU A 1 197 ? 9.848 6.881 -2.629 1.00 93.69 197 LEU A CA 1
ATOM 1538 C C . LEU A 1 197 ? 8.713 6.290 -1.788 1.00 93.69 197 LEU A C 1
ATOM 1540 O O . LEU A 1 197 ? 7.540 6.650 -1.922 1.00 93.69 197 LEU A O 1
ATOM 1544 N N . THR A 1 198 ? 9.091 5.375 -0.900 1.00 95.19 198 THR A N 1
ATOM 1545 C CA . THR A 1 198 ? 8.177 4.581 -0.079 1.00 95.19 198 THR A CA 1
ATOM 1546 C C . THR A 1 198 ? 8.659 4.546 1.367 1.00 95.19 198 THR A C 1
ATOM 1548 O O . THR A 1 198 ? 9.859 4.391 1.594 1.00 95.19 198 THR A O 1
ATOM 1551 N N . LEU A 1 199 ? 7.744 4.589 2.340 1.00 95.75 199 LEU A N 1
ATOM 1552 C CA . LEU A 1 199 ? 8.087 4.558 3.774 1.00 95.75 199 LEU A CA 1
ATOM 1553 C C . LEU A 1 199 ? 8.684 3.225 4.252 1.00 95.75 199 LEU A C 1
ATOM 1555 O O . LEU A 1 199 ? 9.287 3.168 5.320 1.00 95.75 199 LEU A O 1
ATOM 1559 N N . LEU A 1 200 ? 8.497 2.147 3.487 1.00 95.50 200 LEU A N 1
ATOM 1560 C CA . LEU A 1 200 ? 8.957 0.806 3.837 1.00 95.50 200 LEU A CA 1
ATOM 1561 C C . LEU A 1 200 ? 9.452 0.076 2.590 1.00 95.50 200 LEU A C 1
ATOM 1563 O O . LEU A 1 200 ? 8.808 0.151 1.540 1.00 95.50 200 LEU A O 1
ATOM 1567 N N . LYS A 1 201 ? 10.552 -0.673 2.703 1.00 95.56 201 LYS A N 1
ATOM 1568 C CA . LYS A 1 201 ? 11.015 -1.545 1.615 1.00 95.56 201 LYS A CA 1
ATOM 1569 C C . LYS A 1 201 ? 10.256 -2.868 1.629 1.00 95.56 201 LYS A C 1
ATOM 1571 O O . LYS A 1 201 ? 9.958 -3.400 2.697 1.00 95.56 201 LYS A O 1
ATOM 1576 N N . LEU A 1 202 ? 10.002 -3.468 0.464 1.00 96.38 202 LEU A N 1
ATOM 1577 C CA . LEU A 1 202 ? 9.307 -4.765 0.409 1.00 96.38 202 LEU A CA 1
ATOM 1578 C C . LEU A 1 202 ? 10.036 -5.867 1.190 1.00 96.38 202 LEU A C 1
ATOM 1580 O O . LEU A 1 202 ? 9.386 -6.658 1.869 1.00 96.38 202 LEU A O 1
ATOM 1584 N N . ARG A 1 203 ? 11.376 -5.883 1.167 1.00 96.88 203 ARG A N 1
ATOM 1585 C CA . ARG A 1 203 ? 12.189 -6.845 1.934 1.00 96.88 203 ARG A CA 1
ATOM 1586 C C . ARG A 1 203 ? 12.022 -6.743 3.454 1.00 96.88 203 ARG A C 1
ATOM 1588 O O . ARG A 1 203 ? 12.363 -7.675 4.171 1.00 96.88 203 ARG A O 1
ATOM 1595 N N . GLU A 1 204 ? 11.514 -5.621 3.960 1.00 97.19 204 GLU A N 1
ATOM 1596 C CA . GLU A 1 204 ? 11.286 -5.414 5.393 1.00 97.19 204 GLU A CA 1
ATOM 1597 C C . GLU A 1 204 ? 9.933 -5.994 5.831 1.00 97.19 204 GLU A C 1
ATOM 1599 O O . GLU A 1 204 ? 9.760 -6.328 7.002 1.00 97.19 204 GLU A O 1
ATOM 1604 N N . ILE A 1 205 ? 8.983 -6.183 4.906 1.00 97.94 205 ILE A N 1
ATOM 1605 C CA . ILE A 1 205 ? 7.618 -6.626 5.221 1.00 97.94 205 ILE A CA 1
ATOM 1606 C C . ILE A 1 205 ? 7.565 -7.964 5.972 1.00 97.94 205 ILE A C 1
ATOM 1608 O O . ILE A 1 205 ? 6.848 -8.015 6.974 1.00 97.94 205 ILE A O 1
ATOM 1612 N N . PRO A 1 206 ? 8.301 -9.027 5.585 1.00 98.12 206 PRO A N 1
ATOM 1613 C CA . PRO A 1 206 ? 8.271 -10.288 6.329 1.00 98.12 206 PRO A CA 1
ATOM 1614 C C . PRO A 1 206 ? 8.616 -10.120 7.811 1.00 98.12 206 PRO A C 1
ATOM 1616 O O . PRO A 1 206 ? 7.964 -10.694 8.686 1.00 98.12 206 PRO A O 1
ATOM 1619 N N . GLN A 1 207 ? 9.606 -9.275 8.110 1.00 98.00 207 GLN A N 1
ATOM 1620 C CA . GLN A 1 207 ? 9.988 -8.965 9.483 1.00 98.00 207 GLN A CA 1
ATOM 1621 C C . GLN A 1 207 ? 8.877 -8.208 10.217 1.00 98.00 207 GLN A C 1
ATOM 1623 O O . GLN A 1 207 ? 8.536 -8.567 11.343 1.00 98.00 207 GLN A O 1
ATOM 1628 N N . ARG A 1 208 ? 8.244 -7.231 9.562 1.00 98.12 208 ARG A N 1
ATOM 1629 C CA . ARG A 1 208 ? 7.098 -6.498 10.126 1.00 98.12 208 ARG A CA 1
ATOM 1630 C C . ARG A 1 208 ? 5.922 -7.431 10.424 1.00 98.12 208 ARG A C 1
ATOM 1632 O O . ARG A 1 208 ? 5.298 -7.316 11.475 1.00 98.12 208 ARG A O 1
ATOM 1639 N N . ILE A 1 209 ? 5.646 -8.398 9.547 1.00 98.44 209 ILE A N 1
ATOM 1640 C CA . ILE A 1 209 ? 4.602 -9.409 9.767 1.00 98.44 209 ILE A CA 1
ATOM 1641 C C . ILE A 1 209 ? 4.908 -10.258 11.007 1.00 98.44 209 ILE A C 1
ATOM 1643 O O . ILE A 1 209 ? 4.009 -10.496 11.814 1.00 98.44 209 ILE A O 1
ATOM 1647 N N . ARG A 1 210 ? 6.170 -10.661 11.219 1.00 98.06 210 ARG A N 1
ATOM 1648 C CA . ARG A 1 210 ? 6.593 -11.372 12.444 1.00 98.06 210 ARG A CA 1
ATOM 1649 C C . ARG A 1 210 ? 6.457 -10.525 13.708 1.00 98.06 210 ARG A C 1
ATOM 1651 O O . ARG A 1 210 ? 6.093 -11.053 14.753 1.00 98.06 210 ARG A O 1
ATOM 1658 N N . GLU A 1 211 ? 6.699 -9.221 13.605 1.00 97.00 211 GLU A N 1
ATOM 1659 C CA . GLU A 1 211 ? 6.442 -8.235 14.673 1.00 97.00 211 GLU A CA 1
ATOM 1660 C C . GLU A 1 211 ? 4.945 -8.003 14.916 1.00 97.00 211 GLU A C 1
ATOM 1662 O O . GLU A 1 211 ? 4.542 -7.326 15.861 1.00 97.00 211 GLU A O 1
ATOM 1667 N N . GLY A 1 212 ? 4.113 -8.615 14.080 1.00 97.12 212 GLY A N 1
ATOM 1668 C CA . GLY A 1 212 ? 2.684 -8.709 14.245 1.00 97.12 212 GLY A CA 1
ATOM 1669 C C . GLY A 1 212 ? 1.913 -7.899 13.224 1.00 97.12 212 GLY A C 1
ATOM 1670 O O . GLY A 1 212 ? 0.705 -8.103 13.185 1.00 97.12 212 GLY A O 1
ATOM 1671 N N . VAL A 1 213 ? 2.537 -7.024 12.419 1.00 98.38 213 VAL A N 1
ATOM 1672 C CA . VAL A 1 213 ? 1.888 -6.149 11.416 1.00 98.38 213 VAL A CA 1
ATOM 1673 C C . VAL A 1 213 ? 1.035 -6.964 10.440 1.00 98.38 213 VAL A C 1
ATOM 1675 O O . VAL A 1 213 ? 1.450 -8.015 9.955 1.00 98.38 213 VAL A O 1
ATOM 1678 N N . ARG A 1 214 ? -0.178 -6.489 10.139 1.00 98.62 214 ARG A N 1
ATOM 1679 C CA . ARG A 1 214 ? -1.038 -7.097 9.111 1.00 98.62 214 ARG A CA 1
ATOM 1680 C C . ARG A 1 214 ? -0.799 -6.416 7.778 1.00 98.62 214 ARG A C 1
ATOM 1682 O O . ARG A 1 214 ? -0.664 -5.202 7.728 1.00 98.62 214 ARG A O 1
ATOM 1689 N N . VAL A 1 215 ? -0.819 -7.180 6.699 1.00 98.81 215 VAL A N 1
ATOM 1690 C CA . VAL A 1 215 ? -0.732 -6.660 5.337 1.00 98.81 215 VAL A CA 1
ATOM 1691 C C . VAL A 1 215 ? -1.941 -7.148 4.551 1.00 98.81 215 VAL A C 1
ATOM 1693 O O . VAL A 1 215 ? -2.033 -8.323 4.187 1.00 98.81 215 VAL A O 1
ATOM 1696 N N . LEU A 1 216 ? -2.873 -6.229 4.314 1.00 98.88 216 LEU A N 1
ATOM 1697 C CA . LEU A 1 216 ? -4.070 -6.434 3.515 1.00 98.88 216 LEU A CA 1
ATOM 1698 C C . LEU A 1 216 ? -3.775 -6.130 2.045 1.00 98.88 216 LEU A C 1
ATOM 1700 O O . LEU A 1 216 ? -3.573 -4.978 1.658 1.00 98.88 216 LEU A O 1
ATOM 1704 N N . MET A 1 217 ? -3.817 -7.174 1.226 1.00 98.69 217 MET A N 1
ATOM 1705 C CA . MET A 1 217 ? -3.713 -7.105 -0.224 1.00 98.69 217 MET A CA 1
ATOM 1706 C C . MET A 1 217 ? -5.101 -7.110 -0.863 1.00 98.69 217 MET A C 1
ATOM 1708 O O . MET A 1 217 ? -5.860 -8.067 -0.706 1.00 98.69 217 MET A O 1
ATOM 1712 N N . CYS A 1 218 ? -5.421 -6.068 -1.628 1.00 98.31 218 CYS A N 1
ATOM 1713 C CA . CYS A 1 218 ? -6.641 -6.001 -2.432 1.00 98.31 218 CYS A CA 1
ATOM 1714 C C . CYS A 1 218 ? -6.301 -6.060 -3.923 1.00 98.31 218 CYS A C 1
ATOM 1716 O O . CYS A 1 218 ? -5.854 -5.080 -4.524 1.00 98.31 218 CYS A O 1
ATOM 1718 N N . LEU A 1 219 ? -6.527 -7.227 -4.522 1.00 97.38 219 LEU A N 1
ATOM 1719 C CA . LEU A 1 219 ? -6.129 -7.561 -5.882 1.00 97.38 219 LEU A CA 1
ATOM 1720 C C . LEU A 1 219 ? -7.349 -7.853 -6.759 1.00 97.38 219 LEU A C 1
ATOM 1722 O O . LEU A 1 219 ? -7.795 -8.991 -6.871 1.00 97.38 219 LEU A O 1
ATOM 1726 N N . GLY A 1 220 ? -7.897 -6.813 -7.377 1.00 94.69 220 GLY A N 1
ATOM 1727 C CA . GLY A 1 220 ? -8.935 -6.951 -8.400 1.00 94.69 220 GLY A CA 1
ATOM 1728 C C . GLY A 1 220 ? -8.374 -6.931 -9.825 1.00 94.69 220 GLY A C 1
ATOM 1729 O O . GLY A 1 220 ? -7.156 -6.812 -10.011 1.00 94.69 220 GLY A O 1
ATOM 1730 N N . PRO A 1 221 ? -9.255 -6.964 -10.840 1.00 94.44 221 PRO A N 1
ATOM 1731 C CA . PRO A 1 221 ? -8.837 -6.844 -12.229 1.00 94.44 221 PRO A CA 1
ATOM 1732 C C . PRO A 1 221 ? -8.241 -5.457 -12.496 1.00 94.44 221 PRO A C 1
ATOM 1734 O O . PRO A 1 221 ? -8.433 -4.510 -11.724 1.00 94.44 221 PRO A O 1
ATOM 1737 N N . CYS A 1 222 ? -7.528 -5.313 -13.613 1.00 94.31 222 CYS A N 1
ATOM 1738 C CA . CYS A 1 222 ? -7.068 -4.007 -14.066 1.00 94.31 222 CYS A CA 1
ATOM 1739 C C . CYS A 1 222 ? -8.254 -3.041 -14.222 1.00 94.31 222 CYS A C 1
ATOM 1741 O O . CYS A 1 222 ? -9.256 -3.356 -14.861 1.00 94.31 222 CYS A O 1
ATOM 1743 N N . LEU A 1 223 ? -8.135 -1.844 -13.648 1.00 90.56 223 LEU A N 1
ATOM 1744 C CA . LEU A 1 223 ? -9.196 -0.832 -13.649 1.00 90.56 223 LEU A CA 1
ATOM 1745 C C . LEU A 1 223 ? -9.420 -0.168 -15.016 1.00 90.56 223 LEU A C 1
ATOM 1747 O O . LEU A 1 223 ? -10.391 0.569 -15.162 1.00 90.56 223 LEU A O 1
ATOM 1751 N N . LYS A 1 224 ? -8.527 -0.408 -15.985 1.00 91.38 224 LYS A N 1
ATOM 1752 C CA . LYS A 1 224 ? -8.607 0.128 -17.351 1.00 91.38 224 LYS A CA 1
ATOM 1753 C C . LYS A 1 224 ? -9.021 -0.945 -18.359 1.00 91.38 224 LYS A C 1
ATOM 1755 O O . LYS A 1 224 ? -10.005 -0.769 -19.063 1.00 91.38 224 LYS A O 1
ATOM 1760 N N . CYS A 1 225 ? -8.307 -2.073 -18.404 1.00 93.38 225 CYS A N 1
ATOM 1761 C CA . CYS A 1 225 ? -8.547 -3.129 -19.398 1.00 93.38 225 CYS A CA 1
ATOM 1762 C C . CYS A 1 225 ? -9.268 -4.376 -18.861 1.00 93.38 225 CYS A C 1
ATOM 1764 O O . CYS A 1 225 ? -9.468 -5.326 -19.613 1.00 93.38 225 CYS A O 1
ATOM 1766 N N . HIS A 1 226 ? -9.619 -4.416 -17.571 1.00 93.12 226 HIS A N 1
ATOM 1767 C CA . HIS A 1 226 ? -10.315 -5.533 -16.912 1.00 93.12 226 HIS A CA 1
ATOM 1768 C C . HIS A 1 226 ? -9.612 -6.901 -16.973 1.00 93.12 226 HIS A C 1
ATOM 1770 O O . HIS A 1 226 ? -10.206 -7.918 -16.607 1.00 93.12 226 HIS A O 1
ATOM 1776 N N . ARG A 1 227 ? -8.338 -6.952 -17.384 1.00 93.50 227 ARG A N 1
ATOM 1777 C CA . ARG A 1 227 ? -7.541 -8.184 -17.349 1.00 93.50 227 ARG A CA 1
ATOM 1778 C C . ARG A 1 227 ? -7.340 -8.652 -15.906 1.00 93.50 227 ARG A C 1
ATOM 1780 O O . ARG A 1 227 ? -7.227 -7.841 -14.984 1.00 93.50 227 ARG A O 1
ATOM 1787 N N . SER A 1 228 ? -7.300 -9.970 -15.726 1.00 94.12 228 SER A N 1
ATOM 1788 C CA . SER A 1 228 ? -6.951 -10.596 -14.447 1.00 94.12 228 SER A CA 1
ATOM 1789 C C . SER A 1 228 ? -5.500 -10.308 -14.086 1.00 94.12 228 SER A C 1
ATOM 1791 O O . SER A 1 228 ? -4.659 -10.320 -14.981 1.00 94.12 228 SER A O 1
ATOM 1793 N N . LYS A 1 229 ? -5.202 -10.191 -12.792 1.00 96.31 229 LYS A N 1
ATOM 1794 C CA . LYS A 1 229 ? -3.830 -10.038 -12.279 1.00 96.31 229 LYS A CA 1
ATOM 1795 C C . LYS A 1 229 ? -3.279 -11.358 -11.743 1.00 96.31 229 LYS A C 1
ATOM 1797 O O . LYS A 1 229 ? -2.846 -11.459 -10.596 1.00 96.31 229 LYS A O 1
ATOM 1802 N N . GLU A 1 230 ? -3.424 -12.411 -12.540 1.00 96.44 230 GLU A N 1
ATOM 1803 C CA . GLU A 1 230 ? -3.100 -13.776 -12.124 1.00 96.44 230 GLU A CA 1
ATOM 1804 C C . GLU A 1 230 ? -1.601 -13.948 -11.874 1.00 96.44 230 GLU A C 1
ATOM 1806 O O . GLU A 1 230 ? -1.231 -14.559 -10.872 1.00 96.44 230 GLU A O 1
ATOM 1811 N N . ALA A 1 231 ? -0.741 -13.402 -12.740 1.00 96.75 231 ALA A N 1
ATOM 1812 C CA . ALA A 1 231 ? 0.700 -13.548 -12.571 1.00 96.75 231 ALA A CA 1
ATOM 1813 C C . ALA A 1 231 ? 1.163 -12.799 -11.317 1.00 96.75 231 ALA A C 1
ATOM 1815 O O . ALA A 1 231 ? 1.940 -13.338 -10.530 1.00 96.75 231 ALA A O 1
ATOM 1816 N N . ALA A 1 232 ? 0.590 -11.618 -11.058 1.00 97.81 232 ALA A N 1
ATOM 1817 C CA . ALA A 1 232 ? 0.825 -10.905 -9.806 1.00 97.81 232 ALA A CA 1
ATOM 1818 C C . ALA A 1 232 ? 0.353 -11.705 -8.581 1.00 97.81 232 ALA A C 1
ATOM 1820 O O . ALA A 1 232 ? 1.077 -11.784 -7.591 1.00 97.81 232 ALA A O 1
ATOM 1821 N N . LEU A 1 233 ? -0.820 -12.350 -8.642 1.00 97.94 233 LEU A N 1
ATOM 1822 C CA . LEU A 1 233 ? -1.294 -13.207 -7.551 1.00 97.94 233 LEU A CA 1
ATOM 1823 C C . LEU A 1 233 ? -0.358 -14.400 -7.309 1.00 97.94 233 LEU A C 1
ATOM 1825 O O . LEU A 1 233 ? -0.052 -14.713 -6.159 1.00 97.94 233 LEU A O 1
ATOM 1829 N N . ARG A 1 234 ? 0.116 -15.050 -8.381 1.00 97.31 234 ARG A N 1
ATOM 1830 C CA . ARG A 1 234 ? 1.086 -16.152 -8.295 1.00 97.31 234 ARG A CA 1
ATOM 1831 C C . ARG A 1 234 ? 2.389 -15.694 -7.652 1.00 97.31 234 ARG A C 1
ATOM 1833 O O . ARG A 1 234 ? 2.848 -16.367 -6.738 1.00 97.31 234 ARG A O 1
ATOM 1840 N N . ALA A 1 235 ? 2.927 -14.547 -8.067 1.00 97.81 235 ALA A N 1
ATOM 1841 C CA . ALA A 1 235 ? 4.122 -13.978 -7.458 1.00 97.81 235 ALA A CA 1
ATOM 1842 C C . ALA A 1 235 ? 3.901 -13.713 -5.961 1.00 97.81 235 ALA A C 1
ATOM 1844 O O . ALA A 1 235 ? 4.652 -14.227 -5.142 1.00 97.81 235 ALA A O 1
ATOM 1845 N N . LEU A 1 236 ? 2.832 -13.006 -5.581 1.00 97.75 236 LEU A N 1
ATOM 1846 C CA . LEU A 1 236 ? 2.528 -12.669 -4.182 1.00 97.75 236 LEU A CA 1
ATOM 1847 C C . LEU A 1 236 ? 2.397 -13.893 -3.262 1.00 97.75 236 LEU A C 1
ATOM 1849 O O . LEU A 1 236 ? 2.855 -13.850 -2.122 1.00 97.75 236 LEU A O 1
ATOM 1853 N N . LEU A 1 237 ? 1.758 -14.965 -3.736 1.00 97.12 237 LEU A N 1
ATOM 1854 C CA . LEU A 1 237 ? 1.561 -16.194 -2.957 1.00 97.12 237 LEU A CA 1
ATOM 1855 C C . LEU A 1 237 ? 2.749 -17.164 -3.043 1.00 97.12 237 LEU A C 1
ATOM 1857 O O . LEU A 1 237 ? 2.854 -18.058 -2.209 1.00 97.12 237 LEU A O 1
ATOM 1861 N N . GLY A 1 238 ? 3.624 -17.002 -4.039 1.00 96.19 238 GLY A N 1
ATOM 1862 C CA . GLY A 1 238 ? 4.814 -17.826 -4.268 1.00 96.19 238 GLY A CA 1
ATOM 1863 C C . GLY A 1 238 ? 6.087 -17.323 -3.581 1.00 96.19 238 GLY A C 1
ATOM 1864 O O . GLY A 1 238 ? 7.150 -17.911 -3.774 1.00 96.19 238 GLY A O 1
ATOM 1865 N N . GLN A 1 239 ? 5.999 -16.247 -2.796 1.00 97.38 239 GLN A N 1
ATOM 1866 C CA . GLN A 1 239 ? 7.146 -15.682 -2.087 1.00 97.38 239 GLN A CA 1
ATOM 1867 C C . GLN A 1 239 ? 7.740 -16.680 -1.086 1.00 97.38 239 GLN A C 1
ATOM 1869 O O . GLN A 1 239 ? 7.012 -17.422 -0.425 1.00 97.38 239 GLN A O 1
ATOM 1874 N N . THR A 1 240 ? 9.067 -16.664 -0.938 1.00 96.19 240 THR A N 1
ATOM 1875 C CA . THR A 1 240 ? 9.778 -17.517 0.033 1.00 96.19 240 THR A CA 1
ATOM 1876 C C . THR A 1 240 ? 9.400 -17.186 1.472 1.00 96.19 240 THR A C 1
ATOM 1878 O O . THR A 1 240 ? 9.228 -18.082 2.296 1.00 96.19 240 THR A O 1
ATOM 1881 N N . GLU A 1 241 ? 9.224 -15.898 1.760 1.00 96.81 241 GLU A N 1
ATOM 1882 C CA . GLU A 1 241 ? 8.646 -15.401 2.998 1.00 96.81 241 GLU A CA 1
ATOM 1883 C C . GLU A 1 241 ? 7.340 -14.655 2.697 1.00 96.81 241 GLU A C 1
ATOM 1885 O O . GLU A 1 241 ? 7.285 -13.880 1.738 1.00 96.81 241 GLU A O 1
ATOM 1890 N N . PRO A 1 242 ? 6.280 -14.833 3.506 1.00 97.44 242 PRO A N 1
ATOM 1891 C CA . PRO A 1 242 ? 5.029 -14.122 3.287 1.00 97.44 242 PRO A CA 1
ATOM 1892 C C . PRO A 1 242 ? 5.220 -12.602 3.345 1.00 97.44 242 PRO A C 1
ATOM 1894 O O . PRO A 1 242 ? 5.724 -12.071 4.333 1.00 97.44 242 PRO A O 1
ATOM 1897 N N . ILE A 1 243 ? 4.748 -11.904 2.310 1.00 97.88 243 ILE A N 1
ATOM 1898 C CA . ILE A 1 243 ? 4.674 -10.431 2.264 1.00 97.88 243 ILE A CA 1
ATOM 1899 C C . ILE A 1 243 ? 3.237 -9.906 2.374 1.00 97.88 243 ILE A C 1
ATOM 1901 O O . ILE A 1 243 ? 3.013 -8.700 2.380 1.00 97.88 243 ILE A O 1
ATOM 1905 N N . ILE A 1 244 ? 2.251 -10.802 2.467 1.00 98.31 244 ILE A N 1
ATOM 1906 C CA . ILE A 1 244 ? 0.844 -10.474 2.711 1.00 98.31 244 ILE A CA 1
ATOM 1907 C C . ILE A 1 244 ? 0.288 -11.377 3.816 1.00 98.31 244 ILE A C 1
ATOM 1909 O O . ILE A 1 244 ? 0.711 -12.525 3.946 1.00 98.31 244 ILE A O 1
ATOM 1913 N N . THR A 1 245 ? -0.667 -10.880 4.605 1.00 98.62 245 THR A N 1
ATOM 1914 C CA . THR A 1 245 ? -1.353 -11.679 5.644 1.00 98.62 245 THR A CA 1
ATOM 1915 C C . THR A 1 245 ? -2.822 -11.913 5.336 1.00 98.62 245 THR A C 1
ATOM 1917 O O . THR A 1 245 ? -3.406 -12.879 5.823 1.00 98.62 245 THR A O 1
ATOM 1920 N N . ASP A 1 246 ? -3.432 -11.020 4.560 1.00 98.69 246 ASP A N 1
ATOM 1921 C CA . ASP A 1 246 ? -4.849 -11.039 4.230 1.00 98.69 246 ASP A CA 1
ATOM 1922 C C . ASP A 1 246 ? -5.012 -10.687 2.748 1.00 98.69 246 ASP A C 1
ATOM 1924 O O . ASP A 1 246 ? -4.387 -9.748 2.255 1.00 98.69 246 ASP A O 1
ATOM 1928 N N . LEU A 1 247 ? -5.852 -11.435 2.033 1.00 98.56 247 LEU A N 1
ATOM 1929 C CA . LEU A 1 247 ? -6.086 -11.257 0.602 1.00 98.56 247 LEU A CA 1
ATOM 1930 C C . LEU A 1 247 ? -7.576 -11.069 0.323 1.00 98.56 247 LEU A C 1
ATOM 1932 O O . LEU A 1 247 ? -8.407 -11.881 0.730 1.00 98.56 247 LEU A O 1
ATOM 1936 N N . VAL A 1 248 ? -7.895 -10.040 -0.455 1.00 98.56 248 VAL A N 1
ATOM 1937 C CA . VAL A 1 248 ? -9.184 -9.881 -1.129 1.00 98.56 248 VAL A CA 1
ATOM 1938 C C . VAL A 1 248 ? -8.922 -9.829 -2.621 1.00 98.56 248 VAL A C 1
ATOM 1940 O O . VAL A 1 248 ? -8.186 -8.968 -3.096 1.00 98.56 248 VAL A O 1
ATOM 1943 N N . THR A 1 249 ? -9.526 -10.742 -3.374 1.00 98.00 249 THR A N 1
ATOM 1944 C CA . THR A 1 249 ? -9.385 -10.782 -4.830 1.00 98.00 249 THR A CA 1
ATOM 1945 C C . THR A 1 249 ? -10.718 -11.055 -5.513 1.00 98.00 249 THR A C 1
ATOM 1947 O O . THR A 1 249 ? -11.671 -11.526 -4.886 1.00 98.00 249 THR A O 1
ATOM 1950 N N . ASP A 1 250 ? -10.813 -10.705 -6.792 1.00 96.50 250 ASP A N 1
ATOM 1951 C CA . ASP A 1 250 ? -11.988 -10.992 -7.598 1.00 96.50 250 ASP A CA 1
ATOM 1952 C C . ASP A 1 250 ? -12.042 -12.472 -8.015 1.00 96.50 250 ASP A C 1
ATOM 1954 O O . ASP A 1 250 ? -11.046 -13.200 -8.039 1.00 96.50 250 ASP A O 1
ATOM 1958 N N . SER A 1 251 ? -13.240 -12.926 -8.377 1.00 95.06 251 SER A N 1
ATOM 1959 C CA . SER A 1 251 ? -13.453 -14.334 -8.724 1.00 95.06 251 SER A CA 1
ATOM 1960 C C . SER A 1 251 ? -12.759 -14.774 -10.018 1.00 95.06 251 SER A C 1
ATOM 1962 O O . SER A 1 251 ? -12.475 -15.962 -10.162 1.00 95.06 251 SER A O 1
ATOM 1964 N N . VAL A 1 252 ? -12.475 -13.861 -10.954 1.00 93.00 252 VAL A N 1
ATOM 1965 C CA . VAL A 1 252 ? -11.786 -14.188 -12.211 1.00 93.00 252 VAL A CA 1
ATOM 1966 C C . VAL A 1 252 ? -10.316 -14.463 -11.924 1.00 93.00 252 VAL A C 1
ATOM 1968 O O . VAL A 1 252 ? -9.816 -15.521 -12.310 1.00 93.00 252 VAL A O 1
ATOM 1971 N N . THR A 1 253 ? -9.651 -13.563 -11.199 1.00 95.06 253 THR A N 1
ATOM 1972 C CA . THR A 1 253 ? -8.253 -13.731 -10.782 1.00 95.06 253 THR A CA 1
ATOM 1973 C C . THR A 1 253 ? -8.088 -14.981 -9.909 1.00 95.06 253 THR A C 1
ATOM 1975 O O . THR A 1 253 ? -7.230 -15.816 -10.199 1.00 95.06 253 THR A O 1
ATOM 1978 N N . ALA A 1 254 ? -8.974 -15.197 -8.927 1.00 95.94 254 ALA A N 1
ATOM 1979 C CA . ALA A 1 254 ? -8.950 -16.397 -8.085 1.00 95.94 254 ALA A CA 1
ATOM 1980 C C . ALA A 1 254 ? -9.115 -17.699 -8.886 1.00 95.94 254 ALA A C 1
ATOM 1982 O O . ALA A 1 254 ? -8.365 -18.652 -8.685 1.00 95.94 254 ALA A O 1
ATOM 1983 N N . ARG A 1 255 ? -10.082 -17.759 -9.814 1.00 94.38 255 ARG A N 1
ATOM 1984 C CA . ARG A 1 255 ? -10.315 -18.961 -10.632 1.00 94.38 255 ARG A CA 1
ATOM 1985 C C . ARG A 1 255 ? -9.124 -19.288 -11.516 1.00 94.38 255 ARG A C 1
ATOM 1987 O O . ARG A 1 255 ? -8.788 -20.457 -11.638 1.00 94.38 255 ARG A O 1
ATOM 1994 N N . ARG A 1 256 ? -8.505 -18.281 -12.133 1.00 92.94 256 ARG A N 1
ATOM 1995 C CA . ARG A 1 256 ? -7.330 -18.500 -12.980 1.00 92.94 256 ARG A CA 1
ATOM 1996 C C . ARG A 1 256 ? -6.127 -18.995 -12.176 1.00 92.94 256 ARG A C 1
ATOM 1998 O O . ARG A 1 256 ? -5.434 -19.902 -12.620 1.00 92.94 256 ARG A O 1
ATOM 2005 N N . TYR A 1 257 ? -5.946 -18.477 -10.961 1.00 94.25 257 TYR A N 1
ATOM 2006 C CA . TYR A 1 257 ? -4.928 -18.975 -10.041 1.00 94.25 257 TYR A CA 1
ATOM 2007 C C . TYR A 1 257 ? -5.165 -20.446 -9.650 1.00 94.25 257 TYR A C 1
ATOM 2009 O O . TYR A 1 257 ? -4.262 -21.268 -9.811 1.00 94.25 257 TYR A O 1
ATOM 2017 N N . LEU A 1 258 ? -6.381 -20.775 -9.189 1.00 94.06 258 LEU A N 1
ATOM 2018 C CA . LEU A 1 258 ? -6.752 -22.106 -8.679 1.00 94.06 258 LEU A CA 1
ATOM 2019 C C . LEU A 1 258 ? -6.875 -23.182 -9.766 1.00 94.06 258 LEU A C 1
ATOM 2021 O O . LEU A 1 258 ? -6.630 -24.352 -9.491 1.00 94.06 258 LEU A O 1
ATOM 2025 N N . TYR A 1 259 ? -7.260 -22.797 -10.983 1.00 90.50 259 TYR A N 1
ATOM 2026 C CA . TYR A 1 259 ? -7.453 -23.702 -12.116 1.00 90.50 259 TYR A CA 1
ATOM 2027 C C . TYR A 1 259 ? -6.609 -23.226 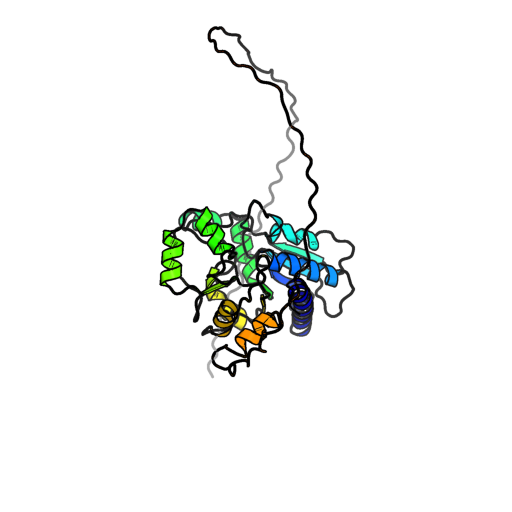-13.308 1.00 90.50 259 TYR A C 1
ATOM 2029 O O . TYR A 1 259 ? -7.160 -22.633 -14.246 1.00 90.50 259 TYR A O 1
ATOM 2037 N N . PRO A 1 260 ? -5.278 -23.456 -13.278 1.00 78.62 260 PRO A N 1
ATOM 2038 C CA . PRO A 1 260 ? -4.399 -23.109 -14.386 1.00 78.62 260 PRO A CA 1
ATOM 2039 C C . PRO A 1 260 ? -4.892 -23.769 -15.677 1.00 78.62 260 PRO A C 1
ATOM 2041 O O . PRO A 1 260 ? -5.405 -24.890 -15.662 1.00 78.62 260 PRO A O 1
ATOM 2044 N N . LEU A 1 261 ? -4.740 -23.079 -16.809 1.00 66.69 261 LEU A N 1
ATOM 2045 C CA . LEU A 1 261 ? -5.233 -23.548 -18.112 1.00 66.69 261 LEU A CA 1
ATOM 2046 C C . LEU A 1 261 ? -4.685 -24.929 -18.514 1.00 66.69 261 LEU A C 1
ATOM 2048 O O . LEU A 1 261 ? -5.357 -25.638 -19.257 1.00 66.69 261 LEU A O 1
ATOM 2052 N N . GLU A 1 262 ? -3.546 -25.347 -17.957 1.00 61.38 262 GLU A N 1
ATOM 2053 C CA . GLU A 1 262 ? -2.958 -26.686 -18.118 1.00 61.38 262 GLU A CA 1
ATOM 2054 C C . GLU A 1 262 ? -3.860 -27.829 -17.616 1.00 61.38 262 GLU A C 1
ATOM 2056 O O . GLU A 1 262 ? -3.590 -28.993 -17.892 1.00 61.38 262 GLU A O 1
ATOM 2061 N N . HIS A 1 263 ? -4.924 -27.531 -16.862 1.00 52.53 263 HIS A N 1
ATOM 2062 C CA . HIS A 1 263 ? -5.887 -28.511 -16.342 1.00 52.53 263 HIS A CA 1
ATOM 2063 C C . HIS A 1 263 ? -7.314 -28.279 -16.850 1.00 52.53 263 HIS A C 1
ATOM 2065 O O . HIS A 1 263 ? -8.263 -28.870 -16.330 1.00 52.53 263 HIS A O 1
ATOM 2071 N N . ARG A 1 264 ? -7.510 -27.433 -17.872 1.00 48.72 264 ARG A N 1
ATOM 2072 C CA . ARG A 1 264 ? -8.807 -27.386 -18.550 1.00 48.72 264 ARG A CA 1
ATOM 2073 C C . ARG A 1 264 ? -8.914 -28.588 -19.490 1.00 48.72 264 ARG A C 1
ATOM 2075 O O . ARG A 1 264 ? -8.171 -28.617 -20.471 1.00 48.72 264 ARG A O 1
ATOM 2082 N N . PRO A 1 265 ? -9.842 -29.544 -19.270 1.00 47.09 265 PRO A N 1
ATOM 2083 C CA . PRO A 1 265 ? -10.244 -30.418 -20.364 1.00 47.09 265 PRO A CA 1
ATOM 2084 C C . PRO A 1 265 ? -10.654 -29.510 -21.522 1.00 47.09 265 PRO A C 1
ATOM 2086 O O . PRO A 1 265 ? -11.344 -28.510 -21.291 1.00 47.09 265 PRO A O 1
ATOM 2089 N N . ALA A 1 266 ? -10.155 -29.805 -22.725 1.00 47.44 266 ALA A N 1
ATOM 2090 C CA . ALA A 1 266 ? -10.454 -29.042 -23.927 1.00 47.44 266 ALA A CA 1
ATOM 2091 C C . ALA A 1 266 ? -11.958 -28.764 -23.951 1.00 47.44 266 ALA A C 1
ATOM 2093 O O . ALA A 1 266 ? -12.767 -29.690 -24.025 1.00 47.44 266 ALA A O 1
ATOM 2094 N N . ALA A 1 267 ? -12.336 -27.498 -23.773 1.00 50.94 267 ALA A N 1
ATOM 2095 C CA . ALA A 1 267 ? -13.735 -27.135 -23.820 1.00 50.94 267 ALA A CA 1
ATOM 2096 C C . ALA A 1 267 ? -14.216 -27.500 -25.222 1.00 50.94 267 ALA A C 1
ATOM 2098 O O . ALA A 1 267 ? -13.688 -26.982 -26.207 1.00 50.94 267 ALA A O 1
ATOM 2099 N N . VAL A 1 268 ? -15.176 -28.424 -25.295 1.00 48.66 268 VAL A N 1
ATOM 2100 C CA . VAL A 1 268 ? -15.933 -28.704 -26.511 1.00 48.66 268 VAL A CA 1
ATOM 2101 C C . VAL A 1 268 ? -16.550 -27.374 -26.920 1.00 48.66 268 VAL A C 1
ATOM 2103 O O . VAL A 1 268 ? -17.472 -26.880 -26.272 1.00 48.66 268 VAL A O 1
ATOM 2106 N N . MET A 1 269 ? -15.954 -26.744 -27.928 1.00 40.50 269 MET A N 1
ATOM 2107 C CA . MET A 1 269 ? -16.494 -25.544 -28.543 1.00 40.50 269 MET A CA 1
ATOM 2108 C C . MET A 1 269 ? -17.855 -25.930 -29.126 1.00 40.50 269 MET A C 1
ATOM 2110 O O . MET A 1 269 ? -17.900 -26.848 -29.947 1.00 40.50 269 MET A O 1
ATOM 2114 N N . PRO A 1 270 ? -18.965 -25.304 -28.700 1.00 44.25 270 PRO A N 1
ATOM 2115 C CA . PRO A 1 270 ? -20.227 -25.499 -29.385 1.00 44.25 270 PRO A CA 1
ATOM 2116 C C . PRO A 1 270 ? -20.069 -24.988 -30.818 1.00 44.25 270 PRO A C 1
ATOM 2118 O O . PRO A 1 270 ? -19.625 -23.861 -31.046 1.00 44.25 270 PRO A O 1
ATOM 2121 N N . ASP A 1 271 ? -20.388 -25.871 -31.756 1.00 38.16 271 ASP A N 1
ATOM 2122 C CA . ASP A 1 271 ? -20.406 -25.651 -33.194 1.00 38.16 271 ASP A CA 1
ATOM 2123 C C . ASP A 1 271 ? -21.184 -24.362 -33.524 1.00 38.16 271 ASP A C 1
ATOM 2125 O O . ASP A 1 271 ? -22.392 -24.274 -33.307 1.00 38.16 271 ASP A O 1
ATOM 2129 N N . GLN A 1 272 ? -20.479 -23.325 -33.990 1.00 45.44 272 GLN A N 1
ATOM 2130 C CA . GLN A 1 272 ? -21.077 -22.058 -34.431 1.00 45.44 272 GLN A CA 1
ATOM 2131 C C . GLN A 1 272 ? -21.491 -22.107 -35.911 1.00 45.44 272 GLN A C 1
ATOM 2133 O O . GLN A 1 272 ? -21.382 -21.116 -36.632 1.00 45.44 272 GLN A O 1
ATOM 2138 N N . THR A 1 273 ? -22.007 -23.239 -36.386 1.00 42.62 273 THR A N 1
ATOM 2139 C CA . THR A 1 273 ? -22.710 -23.320 -37.672 1.00 42.62 273 THR A CA 1
ATOM 2140 C C . THR A 1 273 ? -24.203 -23.034 -37.493 1.00 42.62 273 THR A C 1
ATOM 2142 O O . THR A 1 273 ? -25.068 -23.876 -37.703 1.00 42.62 273 THR A O 1
ATOM 2145 N N . ALA A 1 274 ? -24.535 -21.794 -37.133 1.00 41.41 274 ALA A N 1
ATOM 2146 C CA . ALA A 1 274 ? -25.892 -21.274 -37.289 1.00 41.41 274 ALA A CA 1
ATOM 2147 C C . ALA A 1 274 ? -25.834 -19.948 -38.051 1.00 41.41 274 ALA A C 1
ATOM 2149 O O . ALA A 1 274 ? -25.508 -18.895 -37.508 1.00 41.41 274 ALA A O 1
ATOM 2150 N N . ALA A 1 275 ? -26.111 -20.047 -39.350 1.00 41.12 275 ALA A N 1
ATOM 2151 C CA . ALA A 1 275 ? -26.212 -18.940 -40.285 1.00 41.12 275 ALA A CA 1
ATOM 2152 C C . ALA A 1 275 ? -27.275 -17.919 -39.840 1.00 41.12 275 ALA A C 1
ATOM 2154 O O . ALA A 1 275 ? -28.417 -18.280 -39.556 1.00 41.12 275 ALA A O 1
ATOM 2155 N N . ALA A 1 276 ? -26.913 -16.635 -39.840 1.00 38.06 276 ALA A N 1
ATOM 2156 C CA . ALA A 1 276 ? -27.867 -15.533 -39.764 1.00 38.06 276 ALA A CA 1
ATOM 2157 C C . ALA A 1 276 ? -28.345 -15.161 -41.183 1.00 38.06 276 ALA A C 1
ATOM 2159 O O . ALA A 1 276 ? -27.518 -15.116 -42.101 1.00 38.06 276 ALA A O 1
ATOM 2160 N N . PRO A 1 277 ? -29.644 -14.878 -41.399 1.00 42.88 277 PRO A N 1
ATOM 2161 C CA . PRO A 1 277 ? -30.139 -14.464 -42.701 1.00 42.88 277 PRO A CA 1
ATOM 2162 C C . PRO A 1 277 ? -29.836 -12.983 -42.963 1.00 42.88 277 PRO A C 1
ATOM 2164 O O . PRO A 1 277 ? -29.901 -12.130 -42.077 1.00 42.88 277 PRO A O 1
ATOM 2167 N N . ALA A 1 278 ? -29.514 -12.697 -44.222 1.00 39.25 278 ALA A N 1
ATOM 2168 C CA . ALA A 1 278 ? -29.305 -11.363 -44.756 1.00 39.25 278 ALA A CA 1
ATOM 2169 C C . ALA A 1 278 ? -30.616 -10.560 -44.807 1.00 39.25 278 ALA A C 1
ATOM 2171 O O . ALA A 1 278 ? -31.627 -11.060 -45.296 1.00 39.25 278 ALA A O 1
ATOM 2172 N N . THR A 1 279 ? -30.566 -9.281 -44.420 1.00 37.22 279 THR A N 1
ATOM 2173 C CA . THR A 1 279 ? -31.588 -8.302 -44.825 1.00 37.22 279 THR A CA 1
ATOM 2174 C C . THR A 1 279 ? -30.967 -6.935 -45.120 1.00 37.22 279 THR A C 1
ATOM 2176 O O . THR A 1 279 ? -30.531 -6.220 -44.228 1.00 37.22 279 THR A O 1
ATOM 2179 N N . VAL A 1 280 ? -30.864 -6.680 -46.426 1.00 35.12 280 VAL A N 1
ATOM 2180 C CA . VAL A 1 280 ? -31.134 -5.470 -47.227 1.00 35.12 280 VAL A CA 1
ATOM 2181 C C . VAL A 1 280 ? -30.994 -4.074 -46.591 1.00 35.12 280 VAL A C 1
ATOM 2183 O O . VAL A 1 280 ? -31.611 -3.724 -45.591 1.00 35.12 280 VAL A O 1
ATOM 2186 N N . ALA A 1 281 ? -30.235 -3.253 -47.320 1.00 33.75 281 ALA A N 1
ATOM 2187 C CA . ALA A 1 281 ? -29.993 -1.827 -47.162 1.00 33.75 281 ALA A CA 1
ATOM 2188 C C . ALA A 1 281 ? -31.226 -0.924 -47.367 1.00 33.75 281 ALA A C 1
ATOM 2190 O O . ALA A 1 281 ? -32.090 -1.213 -48.188 1.00 33.75 281 ALA A O 1
ATOM 2191 N N . SER A 1 282 ? -31.192 0.270 -46.767 1.00 34.00 282 SER A N 1
ATOM 2192 C CA . SER A 1 282 ? -31.620 1.484 -47.467 1.00 34.00 282 SER A CA 1
ATOM 2193 C C . SER A 1 282 ? -30.802 2.688 -47.002 1.00 34.00 282 SER A C 1
ATOM 2195 O O . SER A 1 282 ? -30.629 2.945 -45.814 1.00 34.00 282 SER A O 1
ATOM 2197 N N . SER A 1 283 ? -30.276 3.389 -47.994 1.00 35.19 283 SER A N 1
ATOM 2198 C CA . SER A 1 283 ? -29.580 4.668 -47.958 1.00 35.19 283 SER A CA 1
ATOM 2199 C C . SER A 1 283 ? -30.503 5.815 -47.536 1.00 35.19 283 SER A C 1
ATOM 2201 O O . SER A 1 283 ? -31.706 5.736 -47.755 1.00 35.19 283 SER A O 1
ATOM 2203 N N . ILE A 1 284 ? -29.919 6.901 -47.012 1.00 34.19 284 ILE A N 1
ATOM 2204 C CA . ILE A 1 284 ? -30.212 8.293 -47.399 1.00 34.19 284 ILE A CA 1
ATOM 2205 C C . ILE A 1 284 ? -29.002 9.164 -47.015 1.00 34.19 284 ILE A C 1
ATOM 2207 O O . ILE A 1 284 ? -28.557 9.215 -45.871 1.00 34.19 284 ILE A O 1
ATOM 2211 N N . LEU A 1 285 ? -28.458 9.809 -48.046 1.00 34.66 285 LEU A N 1
ATOM 2212 C CA . LEU A 1 285 ? -27.475 10.887 -48.030 1.00 34.66 285 LEU A CA 1
ATOM 2213 C C . LEU A 1 285 ? -28.125 12.197 -47.582 1.00 34.66 285 LEU A C 1
ATOM 2215 O O . LEU A 1 285 ? -29.226 12.497 -48.034 1.00 34.66 285 LEU A O 1
ATOM 2219 N N . THR A 1 286 ? -27.379 13.051 -46.874 1.00 31.97 286 THR A N 1
ATOM 2220 C CA . THR A 1 286 ? -27.241 14.476 -47.250 1.00 31.97 286 THR A CA 1
ATOM 2221 C C . THR A 1 286 ? -26.120 15.175 -46.459 1.00 31.97 286 THR A C 1
ATOM 2223 O O . THR A 1 286 ? -26.163 15.273 -45.238 1.00 31.97 286 THR A O 1
ATOM 2226 N N . ARG A 1 287 ? -25.108 15.683 -47.185 1.00 35.09 287 ARG A N 1
ATOM 2227 C CA . ARG A 1 287 ? -24.284 16.857 -46.810 1.00 35.09 287 ARG A CA 1
ATOM 2228 C C . ARG A 1 287 ? -24.896 18.098 -47.479 1.00 35.09 287 ARG A C 1
ATOM 2230 O O . ARG A 1 287 ? -25.594 17.942 -48.481 1.00 35.09 287 ARG A O 1
ATOM 2237 N N . PRO A 1 288 ? -24.600 19.306 -46.977 1.00 44.97 288 PRO A N 1
ATOM 2238 C CA . PRO A 1 288 ? -23.603 20.183 -47.636 1.00 44.97 288 PRO A CA 1
ATOM 2239 C C . PRO A 1 288 ? -22.656 20.836 -46.581 1.00 44.97 288 PRO A C 1
ATOM 2241 O O . PRO A 1 288 ? -23.021 20.908 -45.416 1.00 44.97 288 PRO A O 1
ATOM 2244 N N . ALA A 1 289 ? -21.353 21.125 -46.772 1.00 32.69 289 ALA A N 1
ATOM 2245 C CA . ALA A 1 289 ? -20.631 22.005 -47.721 1.00 32.69 289 ALA A CA 1
ATOM 2246 C C . ALA A 1 289 ? -21.131 23.472 -47.670 1.00 32.69 289 ALA A C 1
ATOM 2248 O O . ALA A 1 289 ? -22.325 23.676 -47.799 1.00 32.69 289 ALA A O 1
ATOM 2249 N N . ALA A 1 290 ? -20.351 24.554 -47.541 1.00 36.53 290 ALA A N 1
ATOM 2250 C CA . ALA A 1 290 ? -18.916 24.816 -47.394 1.00 36.53 290 ALA A CA 1
ATOM 2251 C C . ALA A 1 290 ? -18.698 26.339 -47.144 1.00 36.53 290 ALA A C 1
ATOM 2253 O O . ALA A 1 290 ? -19.580 27.124 -47.480 1.00 36.53 290 ALA A O 1
ATOM 2254 N N . ALA A 1 291 ? -17.468 26.704 -46.732 1.00 33.53 291 ALA A N 1
ATOM 2255 C CA . ALA A 1 291 ? -16.748 27.963 -47.049 1.00 33.53 291 ALA A CA 1
ATOM 2256 C C . ALA A 1 291 ? -17.237 29.253 -46.326 1.00 33.53 291 ALA A C 1
ATOM 2258 O O . ALA A 1 291 ? -18.407 29.358 -46.002 1.00 33.53 291 ALA A O 1
ATOM 2259 N N . LEU A 1 292 ? -16.472 30.292 -45.961 1.00 32.00 292 LEU A N 1
ATOM 2260 C CA . LEU A 1 292 ? -15.171 30.925 -46.272 1.00 32.00 292 LEU A CA 1
ATOM 2261 C C . LEU A 1 292 ? -14.763 31.720 -44.990 1.00 32.00 292 LEU A C 1
ATOM 2263 O O . LEU A 1 292 ? -15.614 31.956 -44.144 1.00 32.00 292 LEU A O 1
ATOM 2267 N N . GLY A 1 293 ? -13.546 32.200 -44.731 1.00 28.75 293 GLY A N 1
ATOM 2268 C CA . GLY A 1 293 ? -12.412 32.496 -45.589 1.00 28.75 293 GLY A CA 1
ATOM 2269 C C . GLY A 1 293 ? -11.198 32.963 -44.768 1.00 28.75 293 GLY A C 1
ATOM 2270 O O . GLY A 1 293 ? -11.230 33.048 -43.543 1.00 28.75 293 GLY A O 1
ATOM 2271 N N . ALA A 1 294 ? -10.115 33.184 -45.502 1.00 34.31 294 ALA A N 1
ATOM 2272 C CA . ALA A 1 294 ? -8.745 33.379 -45.050 1.00 34.31 294 ALA A CA 1
ATOM 2273 C C . ALA A 1 294 ? -8.331 34.862 -44.916 1.00 34.31 294 ALA A C 1
ATOM 2275 O O . ALA A 1 294 ? -9.101 35.757 -45.255 1.00 34.31 294 ALA A O 1
ATOM 2276 N N . ALA A 1 295 ? -7.045 35.035 -44.569 1.00 31.75 295 ALA A N 1
ATOM 2277 C CA . ALA A 1 295 ? -6.181 36.230 -44.609 1.00 31.75 295 ALA A CA 1
ATOM 2278 C C . ALA A 1 295 ? -6.085 37.018 -43.286 1.00 31.75 295 ALA A C 1
ATOM 2280 O O . ALA A 1 295 ? -7.085 37.270 -42.635 1.00 31.75 295 ALA A O 1
ATOM 2281 N N . GLY A 1 296 ? -4.913 37.448 -42.813 1.00 30.03 296 GLY A N 1
ATOM 2282 C CA . GLY A 1 296 ? -3.557 37.388 -43.357 1.00 30.03 296 GLY A CA 1
ATOM 2283 C C . GLY A 1 296 ? -2.552 37.963 -42.343 1.00 30.03 296 GLY A C 1
ATOM 2284 O O . GLY A 1 296 ? -2.931 38.712 -41.447 1.00 30.03 296 GLY A O 1
ATOM 2285 N N . ALA A 1 297 ? -1.278 37.594 -42.484 1.00 36.31 297 ALA A N 1
ATOM 2286 C CA . ALA A 1 297 ? -0.145 38.302 -41.881 1.00 36.31 297 ALA A CA 1
ATOM 2287 C C . ALA A 1 297 ? 0.246 39.505 -42.762 1.00 36.31 297 ALA A C 1
ATOM 2289 O O . ALA A 1 297 ? -0.040 39.485 -43.965 1.00 36.31 297 ALA A O 1
ATOM 2290 N N . PRO A 1 298 ? 0.909 40.534 -42.201 1.00 52.12 298 PRO A N 1
ATOM 2291 C CA . PRO A 1 298 ? 2.330 40.685 -42.544 1.00 52.12 298 PRO A CA 1
ATOM 2292 C C . PRO A 1 298 ? 3.245 41.270 -41.442 1.00 52.12 298 PRO A C 1
ATOM 2294 O O . PRO A 1 298 ? 2.805 41.875 -40.469 1.00 52.12 298 PRO A O 1
ATOM 2297 N N . ASP A 1 299 ? 4.547 41.092 -41.689 1.00 40.97 299 ASP A N 1
ATOM 2298 C CA . ASP A 1 299 ? 5.733 41.706 -41.071 1.00 40.97 299 ASP A CA 1
ATOM 2299 C C . ASP A 1 299 ? 5.689 43.239 -40.894 1.00 40.97 299 ASP A C 1
ATOM 2301 O O . ASP A 1 299 ? 5.231 43.948 -41.791 1.00 40.97 299 ASP A O 1
ATOM 2305 N N . ARG A 1 300 ? 6.367 43.764 -39.853 1.00 34.41 300 ARG A N 1
ATOM 2306 C CA . ARG A 1 300 ? 7.642 44.529 -39.963 1.00 34.41 300 ARG A CA 1
ATOM 2307 C C . ARG A 1 300 ? 8.090 45.184 -38.642 1.00 34.41 300 ARG A C 1
ATOM 2309 O O . ARG A 1 300 ? 7.324 45.375 -37.710 1.00 34.41 300 ARG A O 1
ATOM 2316 N N . ALA A 1 301 ? 9.386 45.494 -38.623 1.00 35.72 301 ALA A N 1
ATOM 2317 C CA . ALA A 1 301 ? 10.254 45.879 -37.515 1.00 35.72 301 ALA A CA 1
ATOM 2318 C C . ALA A 1 301 ? 10.319 47.390 -37.156 1.00 35.72 301 ALA A C 1
ATOM 2320 O O . ALA A 1 301 ? 9.885 48.238 -37.928 1.00 35.72 301 ALA A O 1
ATOM 2321 N N . HIS A 1 302 ? 11.050 47.647 -36.052 1.00 36.06 302 HIS A N 1
ATOM 2322 C CA . HIS A 1 302 ? 11.872 48.820 -35.663 1.00 36.06 302 HIS A CA 1
ATOM 2323 C C . HIS A 1 302 ? 11.340 49.927 -34.723 1.00 36.06 302 HIS A C 1
ATOM 2325 O O . HIS A 1 302 ? 10.389 50.632 -35.030 1.00 36.06 302 HIS A O 1
ATOM 2331 N N . GLY A 1 303 ? 12.162 50.169 -33.678 1.00 29.94 303 GLY A N 1
ATOM 2332 C CA . GLY A 1 303 ? 12.383 51.432 -32.939 1.00 29.94 303 GLY A CA 1
ATOM 2333 C C . GLY A 1 303 ? 11.468 51.657 -31.725 1.00 29.94 303 GLY A C 1
ATOM 2334 O O . GLY A 1 303 ? 10.306 51.300 -31.784 1.00 29.94 303 GLY A O 1
ATOM 2335 N N . ALA A 1 304 ? 11.838 52.268 -30.595 1.00 32.25 304 ALA A N 1
ATOM 2336 C CA . ALA A 1 304 ? 13.072 52.789 -30.003 1.00 32.25 304 ALA A CA 1
ATOM 2337 C C . ALA A 1 304 ? 12.699 53.352 -28.593 1.00 32.25 304 ALA A C 1
ATOM 2339 O O . ALA A 1 304 ? 11.535 53.658 -28.351 1.00 32.25 304 ALA A O 1
ATOM 2340 N N . THR A 1 305 ? 13.702 53.556 -27.726 1.00 34.66 305 THR A N 1
ATOM 2341 C CA . THR A 1 305 ? 13.800 54.543 -26.609 1.00 34.66 305 THR A CA 1
ATOM 2342 C C . THR A 1 305 ? 12.982 54.433 -25.300 1.00 34.66 305 THR A C 1
ATOM 2344 O O . THR A 1 305 ? 11.771 54.595 -25.270 1.00 34.66 305 THR A O 1
ATOM 2347 N N . SER A 1 306 ? 13.763 54.260 -24.217 1.00 33.50 306 SER A N 1
ATOM 2348 C CA . SER A 1 306 ? 13.784 54.897 -22.877 1.00 33.50 306 SER A CA 1
ATOM 2349 C C . SER A 1 306 ? 12.515 55.443 -22.206 1.00 33.50 306 SER A C 1
ATOM 2351 O O . SER A 1 306 ? 11.878 56.347 -22.738 1.00 33.50 306 SER A O 1
ATOM 2353 N N . ALA A 1 307 ? 12.343 55.099 -20.923 1.00 35.00 307 ALA A N 1
ATOM 2354 C CA . ALA A 1 307 ? 12.092 56.082 -19.861 1.00 35.00 307 ALA A CA 1
ATOM 2355 C C . ALA A 1 307 ? 12.402 55.498 -18.470 1.00 35.00 307 ALA A C 1
ATOM 2357 O O . ALA A 1 307 ? 12.078 54.351 -18.168 1.00 35.00 307 ALA A O 1
ATOM 2358 N N . ASP A 1 308 ? 13.047 56.335 -17.665 1.00 36.53 308 ASP A N 1
ATOM 2359 C CA . ASP A 1 308 ? 13.448 56.171 -16.273 1.00 36.53 308 ASP A CA 1
ATOM 2360 C C . ASP A 1 308 ? 12.295 55.879 -15.299 1.00 36.53 308 ASP A C 1
ATOM 2362 O O . ASP A 1 308 ? 11.208 56.446 -15.408 1.00 36.53 308 ASP A O 1
ATOM 2366 N N . ALA A 1 309 ? 12.583 55.090 -14.258 1.00 40.53 309 ALA A N 1
ATOM 2367 C CA . ALA A 1 309 ? 11.782 55.032 -13.036 1.00 40.53 309 ALA A CA 1
ATOM 2368 C C . ALA A 1 309 ? 12.697 54.952 -11.790 1.00 40.53 309 ALA A C 1
ATOM 2370 O O . ALA A 1 309 ? 13.384 53.945 -11.605 1.00 40.53 309 ALA A O 1
ATOM 2371 N N . PRO A 1 310 ? 12.732 55.995 -10.934 1.00 44.69 310 PRO A N 1
ATOM 2372 C CA . PRO A 1 310 ? 13.341 55.964 -9.601 1.00 44.69 310 PRO A CA 1
ATOM 2373 C C . PRO A 1 310 ? 12.319 55.534 -8.505 1.00 44.69 310 PRO A C 1
ATOM 2375 O O . PRO A 1 310 ? 11.144 55.323 -8.808 1.00 44.69 310 PRO A O 1
ATOM 2378 N N . PRO A 1 311 ? 12.758 55.320 -7.243 1.00 50.47 311 PRO A N 1
ATOM 2379 C CA . PRO A 1 311 ? 12.306 54.229 -6.367 1.00 50.47 311 PRO A CA 1
ATOM 2380 C C . PRO A 1 311 ? 11.134 54.585 -5.430 1.00 50.47 311 PRO A C 1
ATOM 2382 O O . PRO A 1 311 ? 10.823 55.764 -5.245 1.00 50.47 311 PRO A O 1
ATOM 2385 N N . PRO A 1 312 ? 10.517 53.589 -4.758 1.00 50.28 312 PRO A N 1
ATOM 2386 C CA . PRO A 1 312 ? 9.536 53.851 -3.715 1.00 50.28 312 PRO A CA 1
ATOM 2387 C C . PRO A 1 312 ? 10.182 54.323 -2.404 1.00 50.28 312 PRO A C 1
ATOM 2389 O O . PRO A 1 312 ? 11.239 53.860 -1.972 1.00 50.28 312 PRO A O 1
ATOM 2392 N N . GLN A 1 313 ? 9.482 55.277 -1.797 1.00 42.78 313 GLN A N 1
ATOM 2393 C CA . GLN A 1 313 ? 9.812 56.020 -0.590 1.00 42.78 313 GLN A CA 1
ATOM 2394 C C . GLN A 1 313 ? 9.693 55.183 0.689 1.00 42.78 313 GLN A C 1
ATOM 2396 O O . GLN A 1 313 ? 8.874 54.273 0.803 1.00 42.78 313 GLN A O 1
ATOM 2401 N N . ALA A 1 314 ? 10.496 55.576 1.677 1.00 39.03 314 ALA A N 1
ATOM 2402 C CA . ALA A 1 314 ? 10.461 55.105 3.049 1.00 39.03 314 ALA A CA 1
ATOM 2403 C C . ALA A 1 314 ? 9.460 55.902 3.907 1.00 39.03 314 ALA A C 1
ATOM 2405 O O . ALA A 1 314 ? 9.477 57.130 3.918 1.00 39.03 314 ALA A O 1
ATOM 2406 N N . SER A 1 315 ? 8.672 55.188 4.708 1.00 41.91 315 SER A N 1
ATOM 2407 C CA . SER A 1 315 ? 8.090 55.626 5.987 1.00 41.91 315 SER A CA 1
ATOM 2408 C C . SER A 1 315 ? 7.767 54.336 6.755 1.00 41.91 315 SER A C 1
ATOM 2410 O O . SER A 1 315 ? 7.097 53.472 6.206 1.00 41.91 315 SER A O 1
ATOM 2412 N N . GLY A 1 316 ? 8.259 54.039 7.954 1.00 36.09 316 GLY A N 1
ATOM 2413 C CA . GLY A 1 316 ? 8.542 54.924 9.072 1.00 36.09 316 GLY A CA 1
ATOM 2414 C C . GLY A 1 316 ? 7.452 54.732 10.128 1.00 36.09 316 GLY A C 1
ATOM 2415 O O . GLY A 1 316 ? 6.535 55.538 10.188 1.00 36.09 316 GLY A O 1
ATOM 2416 N N . ALA A 1 317 ? 7.540 53.667 10.933 1.00 36.81 317 ALA A N 1
ATOM 2417 C CA . ALA A 1 317 ? 6.862 53.558 12.228 1.00 36.81 317 ALA A CA 1
ATOM 2418 C C . ALA A 1 317 ? 7.555 52.492 13.098 1.00 36.81 317 ALA A C 1
ATOM 2420 O O . ALA A 1 317 ? 7.483 51.296 12.822 1.00 36.81 317 ALA A O 1
ATOM 2421 N N . GLN A 1 318 ? 8.260 52.949 14.136 1.00 44.78 318 GLN A N 1
ATOM 2422 C CA . GLN A 1 318 ? 8.760 52.124 15.242 1.00 44.78 318 GLN A CA 1
ATOM 2423 C C . GLN A 1 318 ? 7.610 51.711 16.174 1.00 44.78 318 GLN A C 1
ATOM 2425 O O . GLN A 1 318 ? 6.650 52.466 16.337 1.00 44.78 318 GLN A O 1
ATOM 2430 N N . PRO A 1 319 ? 7.791 50.608 16.916 1.00 44.97 319 PRO A N 1
ATOM 2431 C CA . PRO A 1 319 ? 7.532 50.660 18.351 1.00 44.97 319 PRO A CA 1
ATOM 2432 C C . PRO A 1 319 ? 8.735 50.227 19.206 1.00 44.97 319 PRO A C 1
ATOM 2434 O O . PRO A 1 319 ? 9.644 49.524 18.769 1.00 44.97 319 PRO A O 1
ATOM 2437 N N . ALA A 1 320 ? 8.706 50.732 20.439 1.00 41.06 320 ALA A N 1
ATOM 2438 C CA . ALA A 1 320 ? 9.705 50.673 21.501 1.00 41.06 320 ALA A CA 1
ATOM 2439 C C . ALA A 1 320 ? 9.918 49.256 22.104 1.00 41.06 320 ALA A C 1
ATOM 2441 O O . ALA A 1 320 ? 9.115 48.356 21.855 1.00 41.06 320 ALA A O 1
ATOM 2442 N N . PRO A 1 321 ? 10.991 49.043 22.898 1.00 46.81 321 PRO A N 1
ATOM 2443 C CA . PRO A 1 321 ? 11.483 47.718 23.260 1.00 46.81 321 PRO A CA 1
ATOM 2444 C C . PRO A 1 321 ? 10.807 47.178 24.528 1.00 46.81 321 PRO A C 1
ATOM 2446 O O . PRO A 1 321 ? 10.792 47.840 25.564 1.00 46.81 321 PRO A O 1
ATOM 2449 N N . GLY A 1 322 ? 10.297 45.948 24.452 1.00 36.88 322 GLY A N 1
ATOM 2450 C CA . GLY A 1 322 ? 9.747 45.199 25.581 1.00 36.88 322 GLY A CA 1
ATOM 2451 C C . GLY A 1 322 ? 10.373 43.808 25.677 1.00 36.88 322 GLY A C 1
ATOM 2452 O O . GLY A 1 322 ? 10.138 42.961 24.826 1.00 36.88 322 GLY A O 1
ATOM 2453 N N . GLU A 1 323 ? 11.203 43.636 26.703 1.00 36.72 323 GLU A N 1
ATOM 2454 C CA . GLU A 1 323 ? 11.490 42.411 27.466 1.00 36.72 323 GLU A CA 1
ATOM 2455 C C . GLU A 1 323 ? 11.640 41.069 26.720 1.00 36.72 323 GLU A C 1
ATOM 2457 O O . GLU A 1 323 ? 10.700 40.320 26.461 1.00 36.72 323 GLU A O 1
ATOM 2462 N N . THR A 1 324 ? 12.900 40.686 26.511 1.00 38.25 324 THR A N 1
ATOM 2463 C CA . THR A 1 324 ? 13.329 39.330 26.167 1.00 38.25 324 THR A CA 1
ATOM 2464 C C . THR A 1 324 ? 13.296 38.409 27.394 1.00 38.25 324 THR A C 1
ATOM 2466 O O . THR A 1 324 ? 14.248 38.327 28.169 1.00 38.25 324 THR A O 1
ATOM 2469 N N . VAL A 1 325 ? 12.221 37.633 27.549 1.00 43.78 325 VAL A N 1
ATOM 2470 C CA . VAL A 1 325 ? 12.197 36.478 28.463 1.00 43.78 325 VAL A CA 1
ATOM 2471 C C . VAL A 1 325 ? 12.677 35.235 27.711 1.00 43.78 325 VAL A C 1
ATOM 2473 O O . VAL A 1 325 ? 11.964 34.644 26.906 1.00 43.78 325 VAL A O 1
ATOM 2476 N N . SER A 1 326 ? 13.917 34.826 27.986 1.00 46.94 326 SER A N 1
ATOM 2477 C CA . SER A 1 326 ? 14.472 33.539 27.549 1.00 46.94 326 SER A CA 1
ATOM 2478 C C . SER A 1 326 ? 13.934 32.390 28.417 1.00 46.94 326 SER A C 1
ATOM 2480 O O . SER A 1 326 ? 14.072 32.455 29.643 1.00 46.94 326 SER A O 1
ATOM 2482 N N . PRO A 1 327 ? 13.409 31.286 27.854 1.00 51.84 327 PRO A N 1
ATOM 2483 C CA . PRO A 1 327 ? 13.113 30.101 28.645 1.00 51.84 327 PRO A CA 1
ATOM 2484 C C . PRO A 1 327 ? 14.403 29.317 28.936 1.00 51.84 327 PRO A C 1
ATOM 2486 O O . PRO A 1 327 ? 15.048 28.756 28.048 1.00 51.84 327 PRO A O 1
ATOM 2489 N N . LYS A 1 328 ? 14.773 29.256 30.221 1.00 45.00 328 LYS A N 1
ATOM 2490 C CA . LYS A 1 328 ? 15.817 28.369 30.753 1.00 45.00 328 LYS A CA 1
ATOM 2491 C C . LYS A 1 328 ? 15.481 26.907 30.426 1.00 45.00 328 LYS A C 1
ATOM 2493 O O . LYS A 1 328 ? 14.573 26.324 31.018 1.00 45.00 328 LYS A O 1
ATOM 2498 N N . LYS A 1 329 ? 16.265 26.287 29.538 1.00 47.09 329 LYS A N 1
ATOM 2499 C CA . LYS A 1 329 ? 16.330 24.825 29.379 1.00 47.09 329 LYS A CA 1
ATOM 2500 C C . LYS A 1 329 ? 16.793 24.195 30.701 1.00 47.09 329 LYS A C 1
ATOM 2502 O O . LYS A 1 329 ? 17.914 24.431 31.144 1.00 47.09 329 LYS A O 1
ATOM 2507 N N . LYS A 1 330 ? 15.935 23.384 31.329 1.00 48.62 330 LYS A N 1
ATOM 2508 C CA . LYS A 1 330 ? 16.324 22.477 32.423 1.00 48.62 330 LYS A CA 1
ATOM 2509 C C . LYS A 1 330 ? 17.198 21.344 31.859 1.00 48.62 330 LYS A C 1
ATOM 2511 O O . LYS A 1 330 ? 16.801 20.740 30.861 1.00 48.62 330 LYS A O 1
ATOM 2516 N N . PRO A 1 331 ? 18.336 20.999 32.482 1.00 49.53 331 PRO A N 1
ATOM 2517 C CA . PRO A 1 331 ? 19.088 19.809 32.108 1.00 49.53 331 PRO A CA 1
ATOM 2518 C C . PRO A 1 331 ? 18.333 18.543 32.543 1.00 49.53 331 PRO A C 1
ATOM 2520 O O . PRO A 1 331 ? 17.903 18.419 33.691 1.00 49.53 331 PRO A O 1
ATOM 2523 N N . ARG A 1 332 ? 18.165 17.601 31.607 1.00 51.38 332 ARG A N 1
ATOM 2524 C CA . ARG A 1 332 ? 17.669 16.244 31.872 1.00 51.38 332 ARG A CA 1
ATOM 2525 C C . ARG A 1 332 ? 18.668 15.515 32.777 1.00 51.38 332 ARG A C 1
ATOM 2527 O O . ARG A 1 332 ? 19.828 15.355 32.409 1.00 51.38 332 ARG A O 1
ATOM 2534 N N . GLN A 1 333 ? 18.210 15.067 33.944 1.00 54.62 333 GLN A N 1
ATOM 2535 C CA . GLN A 1 333 ? 18.956 14.147 34.803 1.00 54.62 333 GLN A CA 1
ATOM 2536 C C . GLN A 1 333 ? 19.020 12.762 34.146 1.00 54.62 333 GLN A C 1
ATOM 2538 O O . GLN A 1 333 ? 18.012 12.245 33.665 1.00 54.62 333 GLN A O 1
ATOM 2543 N N . ALA A 1 334 ? 20.217 12.176 34.119 1.00 55.75 334 ALA A N 1
ATOM 2544 C CA . ALA A 1 334 ? 20.442 10.802 33.691 1.00 55.75 334 ALA A CA 1
ATOM 2545 C C . ALA A 1 334 ? 19.850 9.802 34.710 1.00 55.75 334 ALA A C 1
ATOM 2547 O O . ALA A 1 334 ? 19.864 10.083 35.911 1.00 55.75 334 ALA A O 1
ATOM 2548 N N . PRO A 1 335 ? 19.357 8.630 34.271 1.00 56.94 335 PRO A N 1
ATOM 2549 C CA . PRO A 1 335 ? 18.823 7.618 35.176 1.00 56.94 335 PRO A CA 1
ATOM 2550 C C . PRO A 1 335 ? 19.934 6.978 36.033 1.00 56.94 335 PRO A C 1
ATOM 2552 O O . PRO A 1 335 ? 21.063 6.806 35.559 1.00 56.94 335 PRO A O 1
ATOM 2555 N N . PRO A 1 336 ? 19.641 6.586 37.287 1.00 54.66 336 PRO A N 1
ATOM 2556 C CA . PRO A 1 336 ? 20.630 5.985 38.170 1.00 54.66 336 PRO A CA 1
ATOM 2557 C C . PRO A 1 336 ? 21.041 4.587 37.688 1.00 54.66 336 PRO A C 1
ATOM 2559 O O . PRO A 1 336 ? 20.212 3.708 37.442 1.00 54.66 336 PRO A O 1
ATOM 2562 N N . ARG A 1 337 ? 22.360 4.374 37.603 1.00 47.59 337 ARG A N 1
ATOM 2563 C CA . ARG A 1 337 ? 22.990 3.063 37.406 1.00 47.59 337 ARG A CA 1
ATOM 2564 C C . ARG A 1 337 ? 22.590 2.123 38.548 1.00 47.59 337 ARG A C 1
ATOM 2566 O O . ARG A 1 337 ? 22.944 2.364 39.700 1.00 47.59 337 ARG A O 1
ATOM 2573 N N . ARG A 1 338 ? 21.911 1.017 38.227 1.00 50.06 338 ARG A N 1
ATOM 2574 C CA . ARG A 1 338 ? 21.741 -0.114 39.152 1.00 50.06 338 ARG A CA 1
ATOM 2575 C C . ARG A 1 338 ? 23.103 -0.755 39.420 1.00 50.06 338 ARG A C 1
ATOM 2577 O O . ARG A 1 338 ? 23.706 -1.350 38.529 1.00 50.06 338 ARG A O 1
ATOM 2584 N N . SER A 1 339 ? 23.568 -0.644 40.658 1.00 50.53 339 SER A N 1
ATOM 2585 C CA . SER A 1 339 ? 24.685 -1.412 41.192 1.00 50.53 339 SER A CA 1
ATOM 2586 C C . SER A 1 339 ? 24.264 -2.875 41.369 1.00 50.53 339 SER A C 1
ATOM 2588 O O . SER A 1 339 ? 23.371 -3.205 42.147 1.00 50.53 339 SER A O 1
ATOM 2590 N N . ARG A 1 340 ? 24.918 -3.776 40.631 1.00 47.09 340 ARG A N 1
ATOM 2591 C CA . ARG A 1 340 ? 24.946 -5.209 40.945 1.00 47.09 340 ARG A CA 1
ATOM 2592 C C . ARG A 1 340 ? 25.813 -5.384 42.194 1.00 47.09 340 ARG A C 1
ATOM 2594 O O . ARG A 1 340 ? 27.033 -5.291 42.105 1.00 47.09 340 ARG A O 1
ATOM 2601 N N . LYS A 1 341 ? 25.193 -5.633 43.349 1.00 52.28 341 LYS A N 1
ATOM 2602 C CA . LYS A 1 341 ? 25.863 -6.327 44.454 1.00 52.28 341 LYS A CA 1
ATOM 2603 C C . LYS A 1 341 ? 25.724 -7.824 44.209 1.00 52.28 341 LYS A C 1
ATOM 2605 O O . LYS A 1 341 ? 24.612 -8.327 44.074 1.00 52.28 341 LYS A O 1
ATOM 2610 N N . GLY A 1 342 ? 26.866 -8.496 44.118 1.00 46.22 342 GLY A N 1
ATOM 2611 C CA . GLY A 1 342 ? 26.949 -9.939 44.263 1.00 46.22 342 GLY A CA 1
ATOM 2612 C C . GLY A 1 342 ? 26.646 -10.353 45.702 1.00 46.22 342 GLY A C 1
ATOM 2613 O O . GLY A 1 342 ? 26.923 -9.613 46.646 1.00 46.22 342 GLY A O 1
ATOM 2614 N N . GLY A 1 343 ? 26.084 -11.545 45.837 1.00 45.53 343 GLY A N 1
ATOM 2615 C CA . GLY A 1 343 ? 26.049 -12.318 47.065 1.00 45.53 343 GLY A CA 1
ATOM 2616 C C . GLY A 1 343 ? 26.374 -13.749 46.677 1.00 45.53 343 GLY A C 1
ATOM 2617 O O . GLY A 1 343 ? 25.613 -14.360 45.931 1.00 45.53 343 GLY A O 1
ATOM 2618 N N . GLY A 1 344 ? 27.547 -14.215 47.098 1.00 44.59 344 GLY A N 1
ATOM 2619 C CA . GLY A 1 344 ? 27.879 -15.629 47.115 1.00 44.59 344 GLY A CA 1
ATOM 2620 C C . GLY A 1 344 ? 27.186 -16.318 48.288 1.00 44.59 344 GLY A C 1
ATOM 2621 O O . GLY A 1 344 ? 26.909 -15.687 49.312 1.00 44.59 344 GLY A O 1
ATOM 2622 N N . GLY A 1 345 ? 26.930 -17.602 48.086 1.00 47.88 345 GLY A N 1
ATOM 2623 C CA . GLY A 1 345 ? 26.399 -18.588 49.016 1.00 47.88 345 GLY A CA 1
ATOM 2624 C C . GLY A 1 345 ? 26.415 -19.918 48.293 1.00 47.88 345 GLY A C 1
ATOM 2625 O O . GLY A 1 345 ? 25.700 -19.992 47.269 1.00 47.88 345 GLY A O 1
#

Secondary structure (DSSP, 8-state):
--SHHHHHHHHHHHHHHHHHHHHHH-GGGGTEEEEEE--SHHHHHHHHHHHHHHTS--TT--SEEEEEE-B----TT-GGGSHHHHGGGTTT-TT-SSEEEEE---S-SEEEHHHHHHHHHSHHHHHHHHHGGG-SEEEE-EEETTSTT-HHHHHHHHTT-HHHHHHHHHTT--EEETTEEE-SSSB-----SEEE-BSS-GGGHHHHHHTT-EEEEEE-S-TTT----HHHHHHHHS-SS-S-SEEEE-HHHHHHHHS-GGG-----------PPPP-------------------------------PPPPP--------------PPPPPPPPP--------

pLDDT: mean 81.79, std 23.29, range [28.75, 98.88]